Protein AF-A0A0F9P1K8-F1 (afdb_monomer)

Secondary structure (DSSP, 8-state):
----HHHHTTSTTHHHHHHHHHHHHHHHHHHHHHHHTSSSTTSTHHHHHHHHHHHHH---EEEEEEEEEEEE--TT--EEE-SSSSEEEEEEEEEE-TT-TTSS---EEEPPGGGEEEE-SSSSSS--EEEE---TT--PPTTPEEEEEEEEEEETTHHHHHHHHHHHHHHHHHHHHHHHHHHHHHHHHHHS--

Structure (mmCIF, N/CA/C/O backbone):
data_AF-A0A0F9P1K8-F1
#
_entry.id   AF-A0A0F9P1K8-F1
#
loop_
_atom_site.group_PDB
_atom_site.id
_atom_site.type_symbol
_atom_site.label_atom_id
_atom_site.label_alt_id
_atom_site.label_comp_id
_atom_site.label_asym_id
_atom_site.label_entity_id
_atom_site.label_seq_id
_atom_site.pdbx_PDB_ins_code
_atom_site.Cartn_x
_atom_site.Cartn_y
_atom_site.Cartn_z
_atom_site.occupancy
_atom_site.B_iso_or_equiv
_atom_site.auth_seq_id
_atom_site.auth_comp_id
_atom_site.auth_asym_id
_atom_site.auth_atom_id
_atom_site.pdbx_PDB_model_num
ATOM 1 N N . MET A 1 1 ? 35.380 30.040 -31.056 1.00 44.38 1 MET A N 1
ATOM 2 C CA . MET A 1 1 ? 35.091 30.174 -29.609 1.00 44.38 1 MET A CA 1
ATOM 3 C C . MET A 1 1 ? 33.845 29.365 -29.293 1.00 44.38 1 MET A C 1
ATOM 5 O O . MET A 1 1 ? 32.947 29.375 -30.132 1.00 44.38 1 MET A O 1
ATOM 9 N N . PRO A 1 2 ? 33.771 28.644 -28.163 1.00 50.44 2 PRO A N 1
ATOM 10 C CA . PRO A 1 2 ? 32.529 27.987 -27.774 1.00 50.44 2 PRO A CA 1
ATOM 11 C C . PRO A 1 2 ? 31.462 29.073 -27.582 1.00 50.44 2 PRO A C 1
ATOM 13 O O . PRO A 1 2 ? 31.607 29.940 -26.727 1.00 50.44 2 PRO A O 1
ATOM 16 N N . LEU A 1 3 ? 30.433 29.082 -28.433 1.00 59.47 3 LEU A N 1
ATOM 17 C CA . LEU A 1 3 ? 29.302 29.991 -28.260 1.00 59.47 3 LEU A CA 1
ATOM 18 C C . LEU A 1 3 ? 28.539 29.591 -26.992 1.00 59.47 3 LEU A C 1
ATOM 20 O O . LEU A 1 3 ? 28.216 28.411 -26.816 1.00 59.47 3 LEU A O 1
ATOM 24 N N . ASN A 1 4 ? 28.233 30.573 -26.139 1.00 72.62 4 ASN A N 1
ATOM 25 C CA . ASN A 1 4 ? 27.357 30.398 -24.980 1.00 72.62 4 ASN A CA 1
ATOM 26 C C . ASN A 1 4 ? 26.031 29.743 -25.400 1.00 72.62 4 ASN A C 1
ATOM 28 O O . ASN A 1 4 ? 25.559 29.973 -26.514 1.00 72.62 4 ASN A O 1
ATOM 32 N N . GLY A 1 5 ? 25.408 28.962 -24.508 1.00 65.25 5 GLY A N 1
ATOM 33 C CA . GLY A 1 5 ? 24.139 28.271 -2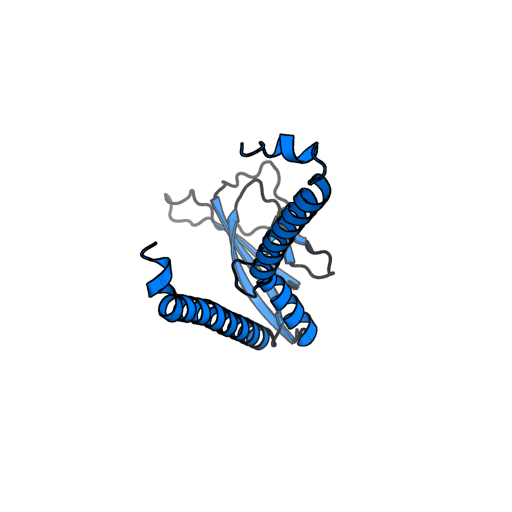4.792 1.00 65.25 5 GLY A CA 1
ATOM 34 C C . GLY A 1 5 ? 23.071 29.211 -25.359 1.00 65.25 5 GLY A C 1
ATOM 35 O O . GLY A 1 5 ? 22.440 28.887 -26.352 1.00 65.25 5 GLY A O 1
ATOM 36 N N . VAL A 1 6 ? 22.989 30.436 -24.831 1.00 70.81 6 VAL A N 1
ATOM 37 C CA . VAL A 1 6 ? 22.089 31.495 -25.319 1.00 70.81 6 VAL A CA 1
ATOM 38 C C . VAL A 1 6 ? 22.479 32.016 -26.710 1.00 70.81 6 VAL A C 1
ATOM 40 O O . VAL A 1 6 ? 21.618 32.321 -27.524 1.00 70.81 6 VAL A O 1
ATOM 43 N N . ALA A 1 7 ? 23.773 32.093 -27.025 1.00 69.62 7 ALA A N 1
ATOM 44 C CA . ALA A 1 7 ? 24.243 32.599 -28.312 1.00 69.62 7 ALA A CA 1
ATOM 45 C C . ALA A 1 7 ? 23.972 31.609 -29.460 1.00 69.62 7 ALA A C 1
ATOM 47 O O . ALA A 1 7 ? 23.724 32.035 -30.583 1.00 69.62 7 ALA A O 1
ATOM 48 N N . LYS A 1 8 ? 23.937 30.296 -29.178 1.00 66.19 8 LYS A N 1
ATOM 49 C CA . LYS A 1 8 ? 23.539 29.260 -30.152 1.00 66.19 8 LYS A CA 1
ATOM 50 C C . LYS A 1 8 ? 22.083 29.398 -30.601 1.00 66.19 8 LYS A C 1
ATOM 52 O O . LYS A 1 8 ? 21.769 28.991 -31.718 1.00 66.19 8 LYS A O 1
ATOM 57 N N . LEU A 1 9 ? 21.238 30.035 -29.784 1.00 71.06 9 LEU A N 1
ATOM 58 C CA . LEU A 1 9 ? 19.830 30.269 -30.106 1.00 71.06 9 LEU A CA 1
ATOM 59 C C . LEU A 1 9 ? 19.611 31.279 -31.239 1.00 71.06 9 LEU A C 1
ATOM 61 O O . LEU A 1 9 ? 18.571 31.267 -31.886 1.00 71.06 9 LEU A O 1
ATOM 65 N N . PHE A 1 10 ? 20.612 32.118 -31.511 1.00 77.69 10 PHE A N 1
ATOM 66 C CA . PHE A 1 10 ? 20.560 33.165 -32.534 1.00 77.69 10 PHE A CA 1
ATOM 67 C C . PHE A 1 10 ? 21.446 32.845 -33.750 1.00 77.69 10 PHE A C 1
ATOM 69 O O . PHE A 1 10 ? 21.723 33.720 -34.566 1.00 77.69 10 PHE A O 1
ATOM 76 N N . THR A 1 11 ? 21.906 31.595 -33.879 1.00 76.81 11 THR A N 1
ATOM 77 C CA . THR A 1 11 ? 22.704 31.128 -35.028 1.00 76.81 11 THR A CA 1
ATOM 78 C C . THR A 1 11 ? 21.885 30.265 -35.981 1.00 76.81 11 THR A C 1
ATOM 80 O O . THR A 1 11 ? 20.858 29.713 -35.600 1.00 76.81 11 THR A O 1
ATOM 83 N N . SER A 1 12 ? 22.364 30.078 -37.215 1.00 77.62 12 SER A N 1
ATOM 84 C CA . SER A 1 12 ? 21.739 29.176 -38.197 1.00 77.62 12 SER A CA 1
ATOM 85 C C . SER A 1 12 ? 21.660 27.712 -37.739 1.00 77.62 12 SER A C 1
ATOM 87 O O . SER A 1 12 ? 20.835 26.966 -38.252 1.00 77.62 12 SER A O 1
ATOM 89 N N . ALA A 1 13 ? 22.467 27.312 -36.749 1.00 77.25 13 ALA A N 1
ATOM 90 C CA . ALA A 1 13 ? 22.445 25.988 -36.123 1.00 77.25 13 ALA A CA 1
ATOM 91 C C . ALA A 1 13 ? 21.379 25.839 -35.012 1.00 77.25 13 ALA A C 1
ATOM 93 O O . ALA A 1 13 ? 21.335 24.816 -34.327 1.00 77.25 13 ALA A O 1
ATOM 94 N N . TRP A 1 14 ? 20.531 26.851 -34.799 1.00 79.94 14 TRP A N 1
ATOM 95 C CA . TRP A 1 14 ? 19.455 26.840 -33.801 1.00 79.94 14 TRP A CA 1
ATOM 96 C C . TRP A 1 14 ? 18.507 25.632 -33.910 1.00 79.94 14 TRP A C 1
ATOM 98 O O . TRP A 1 14 ? 18.244 25.022 -32.869 1.00 79.94 14 TRP A O 1
ATOM 108 N N . PRO A 1 15 ? 18.030 25.226 -35.108 1.00 83.69 15 PRO A N 1
ATOM 109 C CA . PRO A 1 15 ? 17.149 24.065 -35.232 1.00 83.69 15 PRO A CA 1
ATOM 110 C C . PRO A 1 15 ? 17.802 22.776 -34.722 1.00 83.69 15 PRO A C 1
ATOM 112 O O . PRO A 1 15 ? 17.191 22.036 -33.952 1.00 83.69 15 PRO A O 1
ATOM 115 N N . ASP A 1 16 ? 19.069 22.552 -35.075 1.00 84.50 16 ASP A N 1
ATOM 116 C CA . ASP A 1 16 ? 19.827 21.372 -34.651 1.00 84.50 16 ASP A CA 1
ATOM 117 C C . ASP A 1 16 ? 20.107 21.392 -33.144 1.00 84.50 16 ASP A C 1
ATOM 119 O O . ASP A 1 16 ? 20.049 20.358 -32.474 1.00 84.50 16 ASP A O 1
ATOM 123 N N . PHE A 1 17 ? 20.381 22.576 -32.587 1.00 83.94 17 PHE A N 1
ATOM 124 C CA . PHE A 1 17 ? 20.565 22.756 -31.150 1.00 83.94 17 PHE A CA 1
ATOM 125 C C . PHE A 1 17 ? 19.286 22.421 -30.369 1.00 83.94 17 PHE A C 1
ATOM 127 O O . PHE A 1 17 ? 19.339 21.621 -29.437 1.00 83.94 17 PHE A O 1
ATOM 134 N N . ILE A 1 18 ? 18.133 22.964 -30.774 1.00 85.62 18 ILE A N 1
ATOM 135 C CA . ILE A 1 18 ? 16.846 22.686 -30.120 1.00 85.62 18 ILE A CA 1
ATOM 136 C C . ILE A 1 18 ? 16.455 21.221 -30.244 1.00 85.62 18 ILE A C 1
ATOM 138 O O . ILE A 1 18 ? 16.045 20.622 -29.252 1.00 85.62 18 ILE A O 1
ATOM 142 N N . LEU A 1 19 ? 16.618 20.620 -31.424 1.00 90.12 19 LEU A N 1
ATOM 143 C CA . LEU A 1 19 ? 16.319 19.204 -31.615 1.00 90.12 19 LEU A CA 1
ATOM 144 C C . LEU A 1 19 ? 17.156 18.333 -30.672 1.00 90.12 19 LEU A C 1
ATOM 146 O O . LEU A 1 19 ? 16.630 17.398 -30.066 1.00 90.12 19 LEU A O 1
ATOM 150 N N . LYS A 1 20 ? 18.442 18.659 -30.507 1.00 88.38 20 LYS A N 1
ATOM 151 C CA . LYS A 1 20 ? 19.337 17.948 -29.593 1.00 88.38 20 LYS A CA 1
ATOM 152 C C . LYS A 1 20 ? 18.908 18.105 -28.134 1.00 88.38 20 LYS A C 1
ATOM 154 O O . LYS A 1 20 ? 18.850 17.102 -27.428 1.00 88.38 20 LYS A O 1
ATOM 159 N N . GLU A 1 21 ? 18.589 19.319 -27.692 1.00 88.00 21 GLU A N 1
ATOM 160 C CA . GLU A 1 21 ? 18.143 19.568 -26.314 1.00 88.00 21 GLU A CA 1
ATOM 161 C C . GLU A 1 21 ? 16.794 18.901 -26.016 1.00 88.00 21 GLU A C 1
ATOM 163 O O . GLU A 1 21 ? 16.655 18.222 -25.003 1.00 88.00 21 GLU A O 1
ATOM 168 N N . ILE A 1 22 ? 15.818 18.993 -26.927 1.00 92.94 22 ILE A N 1
ATOM 169 C CA . ILE A 1 22 ? 14.529 18.296 -26.792 1.00 92.94 22 ILE A CA 1
ATOM 170 C C . ILE A 1 22 ? 14.738 16.782 -26.752 1.00 92.94 22 ILE A C 1
ATOM 172 O O . ILE A 1 22 ? 14.112 16.104 -25.942 1.00 92.94 22 ILE A O 1
ATOM 176 N N . SER A 1 23 ? 15.634 16.244 -27.583 1.00 93.12 23 SER A N 1
ATOM 177 C CA . SER A 1 23 ? 15.943 14.811 -27.577 1.00 93.12 23 SER A CA 1
ATOM 178 C C . SER A 1 23 ? 16.544 14.373 -26.241 1.00 93.12 23 SER A C 1
ATOM 180 O O . SER A 1 23 ? 16.136 13.350 -25.699 1.00 93.12 23 SER A O 1
ATOM 182 N N . TRP A 1 24 ? 17.465 15.154 -25.669 1.00 93.06 24 TRP A N 1
ATOM 183 C CA . TRP A 1 24 ? 18.020 14.867 -24.344 1.00 93.06 24 TRP A CA 1
ATOM 184 C C . TRP A 1 24 ? 16.977 14.974 -23.238 1.00 93.06 24 TRP A C 1
ATOM 186 O O . TRP A 1 24 ? 16.887 14.072 -22.408 1.00 93.06 24 TRP A O 1
ATOM 196 N N . LEU A 1 25 ? 16.154 16.024 -23.250 1.00 94.38 25 LEU A N 1
ATOM 197 C CA . LEU A 1 25 ? 15.042 16.172 -22.314 1.00 94.38 25 LEU A CA 1
ATOM 198 C C . LEU A 1 25 ? 14.076 14.992 -22.412 1.00 94.38 25 LEU A C 1
ATOM 200 O O . LEU A 1 25 ? 13.679 14.448 -21.386 1.00 94.38 25 LEU A O 1
ATOM 204 N N . PHE A 1 26 ? 13.751 14.556 -23.629 1.00 94.81 26 PHE A N 1
ATOM 205 C CA . PHE A 1 26 ? 12.913 13.388 -23.862 1.00 94.81 26 PHE A CA 1
ATOM 206 C C . PHE A 1 26 ? 13.555 12.120 -23.298 1.00 94.81 26 PHE A C 1
ATOM 208 O O . PHE A 1 26 ? 12.899 11.400 -22.556 1.00 94.81 26 PHE A O 1
ATOM 215 N N . VAL A 1 27 ? 14.837 11.863 -23.578 1.00 94.94 27 VAL A N 1
ATOM 216 C CA . VAL A 1 27 ? 15.557 10.689 -23.054 1.00 94.94 27 VAL A CA 1
ATOM 217 C C . VAL A 1 27 ? 15.587 10.691 -21.524 1.00 94.94 27 VAL A C 1
ATOM 219 O O . VAL A 1 27 ? 15.337 9.651 -20.912 1.00 94.94 27 VAL A O 1
ATOM 222 N N . ILE A 1 28 ? 15.851 11.839 -20.896 1.00 91.88 28 ILE A N 1
ATOM 223 C CA . ILE A 1 28 ? 15.880 11.975 -19.434 1.00 91.88 28 ILE A CA 1
ATOM 224 C C . ILE A 1 28 ? 14.485 11.742 -18.852 1.00 91.88 28 ILE A C 1
ATOM 226 O O . ILE A 1 28 ? 14.328 10.894 -17.974 1.00 91.88 28 ILE A O 1
ATOM 230 N N . ALA A 1 29 ? 13.471 12.447 -19.359 1.00 93.69 29 ALA A N 1
ATOM 231 C CA . ALA A 1 29 ? 12.096 12.321 -18.889 1.00 93.69 29 ALA A CA 1
ATOM 232 C C . ALA A 1 29 ? 11.587 10.885 -19.052 1.00 93.69 29 ALA A C 1
ATOM 234 O O . ALA A 1 29 ? 11.103 10.290 -18.095 1.00 93.69 29 ALA A O 1
ATOM 235 N N . PHE A 1 30 ? 11.787 10.297 -20.231 1.00 93.56 30 PHE A N 1
ATOM 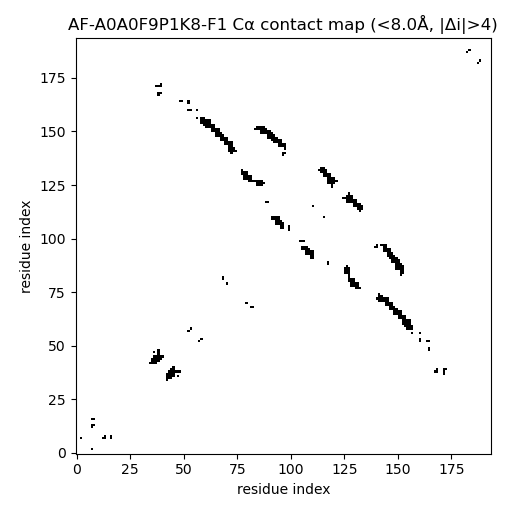236 C CA . PHE A 1 30 ? 11.406 8.922 -20.526 1.00 93.56 30 PHE A CA 1
ATOM 237 C C . PHE A 1 30 ? 12.099 7.923 -19.595 1.00 93.56 30 PHE A C 1
ATOM 239 O O . PHE A 1 30 ? 11.452 7.017 -19.076 1.00 93.56 30 PHE A O 1
ATOM 246 N N . SER A 1 31 ? 13.394 8.110 -19.324 1.00 91.94 31 SER A N 1
ATOM 247 C CA . SER A 1 31 ? 14.132 7.255 -18.390 1.00 91.94 31 SER A CA 1
ATOM 248 C C . SER A 1 31 ? 13.555 7.344 -16.978 1.00 91.94 31 SER A C 1
ATOM 250 O O . SER A 1 31 ? 13.289 6.311 -16.367 1.00 91.94 31 SER A O 1
ATOM 252 N N . ILE A 1 32 ? 13.300 8.557 -16.472 1.00 91.50 32 ILE A N 1
ATOM 253 C CA . ILE A 1 32 ? 12.688 8.767 -15.149 1.00 91.50 32 ILE A CA 1
ATOM 254 C C . ILE A 1 32 ? 11.315 8.092 -15.086 1.00 91.50 32 ILE A C 1
ATOM 256 O O . ILE A 1 32 ? 11.027 7.382 -14.125 1.00 91.50 32 ILE A O 1
ATOM 260 N N . THR A 1 33 ? 10.486 8.254 -16.120 1.00 92.56 33 THR A N 1
ATOM 261 C CA . THR A 1 33 ? 9.173 7.604 -16.190 1.00 92.56 33 THR A CA 1
ATOM 262 C C . THR A 1 33 ? 9.294 6.082 -16.179 1.00 92.56 33 THR A C 1
ATOM 264 O O . THR A 1 33 ? 8.574 5.432 -15.427 1.00 92.56 33 THR A O 1
ATOM 267 N N . LEU A 1 34 ? 10.221 5.497 -16.945 1.00 90.19 34 LEU A N 1
ATOM 268 C CA . LEU A 1 34 ? 10.444 4.049 -16.945 1.00 90.19 34 LEU A CA 1
ATOM 269 C C . LEU A 1 34 ? 10.869 3.525 -15.571 1.00 90.19 34 LEU A C 1
ATOM 271 O O . LEU A 1 34 ? 10.344 2.505 -15.127 1.00 90.19 34 LEU A O 1
ATOM 275 N N . PHE A 1 35 ? 11.779 4.223 -14.884 1.00 89.75 35 PHE A N 1
ATOM 276 C CA . PHE A 1 35 ? 12.168 3.858 -13.521 1.00 89.75 35 PHE A CA 1
ATOM 277 C C . PHE A 1 35 ? 10.988 3.980 -12.550 1.00 89.75 35 PHE A C 1
ATOM 279 O O . PHE A 1 35 ? 10.753 3.062 -11.768 1.00 89.75 35 PHE A O 1
ATOM 286 N N . ASN A 1 36 ? 10.187 5.043 -12.658 1.00 92.12 36 ASN A N 1
ATOM 287 C CA . ASN A 1 36 ? 8.978 5.215 -11.850 1.00 92.12 36 ASN A CA 1
ATOM 288 C C . ASN A 1 36 ? 7.897 4.171 -12.136 1.00 92.12 36 ASN A C 1
ATOM 290 O O . ASN A 1 36 ? 7.097 3.884 -11.253 1.00 92.12 36 ASN A O 1
ATOM 294 N N . MET A 1 37 ? 7.880 3.563 -13.321 1.00 92.38 37 MET A N 1
ATOM 295 C CA . MET A 1 37 ? 6.970 2.464 -13.647 1.00 92.38 37 MET A CA 1
ATOM 296 C C . MET A 1 37 ? 7.466 1.087 -13.182 1.00 92.38 37 MET A C 1
ATOM 298 O O . MET A 1 37 ? 6.766 0.093 -13.390 1.00 92.38 37 MET A O 1
ATOM 302 N N . LEU A 1 38 ? 8.629 0.985 -12.529 1.00 92.81 38 LEU A N 1
ATOM 303 C CA . LEU A 1 38 ? 9.092 -0.296 -12.000 1.00 92.81 38 LEU A CA 1
ATOM 304 C C . LEU A 1 38 ? 8.157 -0.809 -10.888 1.00 92.81 38 LEU A C 1
ATOM 306 O O . LEU A 1 38 ? 7.775 -0.048 -9.998 1.00 92.81 38 LEU A O 1
ATOM 310 N N . PRO A 1 39 ? 7.824 -2.113 -10.876 1.00 91.06 39 PRO A N 1
ATOM 311 C CA . PRO A 1 39 ? 6.997 -2.727 -9.839 1.00 91.06 39 PRO A CA 1
ATOM 312 C C . PRO A 1 39 ? 7.806 -2.987 -8.563 1.00 91.06 39 PRO A C 1
ATOM 314 O O . PRO A 1 39 ? 8.039 -4.128 -8.167 1.00 91.06 39 PRO A O 1
ATOM 317 N N . LEU A 1 40 ? 8.282 -1.919 -7.933 1.00 91.69 40 LEU A N 1
ATOM 318 C CA . LEU A 1 40 ? 9.084 -1.940 -6.715 1.00 91.69 40 LEU A CA 1
ATOM 319 C C . LEU A 1 40 ? 8.484 -0.949 -5.705 1.00 91.69 40 LEU A C 1
ATOM 321 O O . LEU A 1 40 ? 8.103 0.139 -6.118 1.00 91.69 40 LEU A O 1
ATOM 325 N N . PRO A 1 41 ? 8.439 -1.252 -4.391 1.00 85.69 41 PRO A N 1
ATOM 326 C CA . PRO A 1 41 ? 7.652 -0.489 -3.409 1.00 85.69 41 PRO A CA 1
ATOM 327 C C . PRO A 1 41 ? 7.915 1.022 -3.315 1.00 85.69 41 PRO A C 1
ATOM 329 O O . PRO A 1 41 ? 7.083 1.734 -2.766 1.00 85.69 41 PRO A O 1
ATOM 332 N N . VAL A 1 42 ? 9.073 1.491 -3.785 1.00 86.44 42 VAL A N 1
ATOM 333 C CA . VAL A 1 42 ? 9.482 2.906 -3.760 1.00 86.44 42 VAL A CA 1
ATOM 334 C C . VAL A 1 42 ? 8.954 3.678 -4.980 1.00 86.44 42 VAL A C 1
ATOM 336 O O . VAL A 1 42 ? 8.910 4.902 -4.953 1.00 86.44 42 VAL A O 1
ATOM 339 N N . PHE A 1 43 ? 8.551 2.975 -6.039 1.00 91.12 43 PHE A N 1
ATOM 340 C CA . PHE A 1 43 ? 8.144 3.547 -7.318 1.00 91.12 43 PHE A CA 1
ATOM 341 C C . PHE A 1 43 ? 6.630 3.411 -7.541 1.00 91.12 43 PHE A C 1
ATOM 343 O O . PHE A 1 43 ? 6.002 2.443 -7.100 1.00 91.12 43 PHE A O 1
ATOM 350 N N . ASP A 1 44 ? 6.052 4.355 -8.285 1.00 89.81 44 ASP A N 1
ATOM 351 C CA . ASP A 1 44 ? 4.608 4.416 -8.564 1.00 89.81 44 ASP A CA 1
ATOM 352 C C . ASP A 1 44 ? 4.087 3.186 -9.329 1.00 89.81 44 ASP A C 1
ATOM 354 O O . ASP A 1 44 ? 2.938 2.769 -9.158 1.00 89.81 44 ASP A O 1
ATOM 358 N N . GLY A 1 45 ? 4.946 2.538 -10.118 1.00 90.75 45 GLY A N 1
ATOM 359 C CA . GLY A 1 45 ? 4.642 1.310 -10.847 1.00 90.75 45 GLY A CA 1
ATOM 360 C C . GLY A 1 45 ? 4.186 0.159 -9.952 1.00 90.75 45 GLY A C 1
ATOM 361 O O . GLY A 1 45 ? 3.389 -0.675 -10.382 1.00 90.75 45 GLY A O 1
ATOM 362 N N . ASP A 1 46 ? 4.602 0.127 -8.683 1.00 92.50 46 ASP A N 1
ATOM 363 C CA . ASP A 1 46 ? 4.127 -0.866 -7.717 1.00 92.50 46 ASP A CA 1
ATOM 364 C C . ASP A 1 46 ? 2.625 -0.752 -7.452 1.00 92.50 46 ASP A C 1
ATOM 366 O O . ASP A 1 46 ? 1.936 -1.768 -7.326 1.00 92.50 46 ASP A O 1
ATOM 370 N N . ARG A 1 47 ? 2.101 0.478 -7.396 1.00 90.38 47 ARG A N 1
ATOM 371 C CA . ARG A 1 47 ? 0.664 0.723 -7.250 1.00 90.38 47 ARG A CA 1
ATOM 372 C C . ARG A 1 47 ? -0.088 0.291 -8.503 1.00 90.38 47 ARG A C 1
ATOM 374 O O . ARG A 1 47 ? -1.069 -0.437 -8.385 1.00 90.38 47 ARG A O 1
ATOM 381 N N . ILE A 1 48 ? 0.419 0.651 -9.681 1.00 91.62 48 ILE A N 1
ATOM 382 C CA . ILE A 1 48 ? -0.186 0.266 -10.963 1.00 91.62 48 ILE A CA 1
ATOM 383 C C . ILE A 1 48 ? -0.263 -1.261 -11.076 1.00 91.62 48 ILE A C 1
ATOM 385 O O . ILE A 1 48 ? -1.311 -1.815 -11.395 1.00 91.62 48 ILE A O 1
ATOM 389 N N . VAL A 1 49 ? 0.818 -1.975 -10.751 1.00 93.12 49 VAL A N 1
ATOM 390 C CA . VAL A 1 49 ? 0.822 -3.443 -10.805 1.00 93.12 49 VAL A CA 1
ATOM 391 C C . VAL A 1 49 ? -0.114 -4.059 -9.767 1.00 93.12 49 VAL A C 1
ATOM 393 O O . VAL A 1 49 ? -0.794 -5.034 -10.082 1.00 93.12 49 VAL A O 1
ATOM 396 N N . LYS A 1 50 ? -0.227 -3.496 -8.557 1.00 91.00 50 LYS A N 1
ATOM 397 C CA . LYS A 1 50 ? -1.249 -3.930 -7.583 1.00 91.00 50 LYS A CA 1
ATOM 398 C C . LYS A 1 50 ? -2.661 -3.791 -8.146 1.00 91.00 50 LYS A C 1
ATOM 400 O O . LYS A 1 50 ? -3.451 -4.724 -8.014 1.00 91.00 50 LYS A O 1
ATOM 405 N N . GLU A 1 51 ? -2.966 -2.657 -8.769 1.00 89.31 51 GLU A N 1
ATOM 406 C CA . GLU A 1 51 ? -4.273 -2.391 -9.375 1.00 89.31 51 GLU A CA 1
ATOM 407 C C . GLU A 1 51 ? -4.549 -3.352 -10.544 1.00 89.31 51 GLU A C 1
ATOM 409 O O . GLU A 1 51 ? -5.618 -3.959 -10.588 1.00 89.31 51 GLU A O 1
ATOM 414 N N . LEU A 1 52 ? -3.561 -3.618 -11.407 1.00 91.75 52 LEU A N 1
ATOM 415 C CA . LEU A 1 52 ? -3.668 -4.611 -12.485 1.00 91.75 52 LEU A CA 1
ATOM 416 C C . LEU A 1 52 ? -3.907 -6.032 -11.959 1.00 91.75 52 LEU A C 1
ATOM 418 O O . LEU A 1 52 ? -4.740 -6.761 -12.496 1.00 91.75 52 LEU A O 1
ATOM 422 N N . ILE A 1 53 ? -3.203 -6.434 -10.898 1.00 91.62 53 ILE A N 1
ATOM 423 C CA . ILE A 1 53 ? -3.400 -7.739 -10.250 1.00 91.62 53 ILE A CA 1
ATOM 424 C C . ILE A 1 53 ? -4.807 -7.828 -9.652 1.00 91.62 53 ILE A C 1
ATOM 426 O O . ILE A 1 53 ? -5.468 -8.859 -9.791 1.00 91.62 53 ILE A O 1
ATOM 430 N N . ASN A 1 54 ? -5.274 -6.765 -8.994 1.00 89.50 54 ASN A N 1
ATOM 431 C CA . ASN A 1 54 ? -6.623 -6.710 -8.435 1.00 89.50 54 ASN A CA 1
ATOM 432 C C . ASN A 1 54 ? -7.687 -6.825 -9.530 1.00 89.50 54 ASN A C 1
ATOM 434 O O . ASN A 1 54 ? -8.611 -7.621 -9.376 1.00 89.50 54 ASN A O 1
ATOM 438 N N . TRP A 1 55 ? -7.514 -6.106 -10.640 1.00 89.50 55 TRP A N 1
ATOM 439 C CA . TRP A 1 55 ? -8.415 -6.155 -11.787 1.00 89.50 55 TRP A CA 1
ATOM 440 C C . TRP A 1 55 ? -8.428 -7.534 -12.464 1.00 89.50 55 TRP A C 1
ATOM 442 O O . TRP A 1 55 ? -9.496 -8.097 -12.687 1.00 89.50 55 TRP A O 1
ATOM 452 N N . GLY A 1 56 ? -7.258 -8.125 -12.728 1.00 89.50 56 GLY A N 1
ATOM 453 C CA . GLY A 1 56 ? -7.156 -9.402 -13.442 1.00 89.50 56 GLY A CA 1
ATOM 454 C C . GLY A 1 56 ? -7.607 -10.624 -12.634 1.00 89.50 56 GLY A C 1
ATOM 455 O O . GLY A 1 56 ? -8.178 -11.560 -13.187 1.00 89.50 56 GLY A O 1
ATOM 456 N N . ILE A 1 57 ? -7.363 -10.641 -11.321 1.00 90.25 57 ILE A N 1
ATOM 457 C CA . ILE A 1 57 ? -7.732 -11.770 -10.445 1.00 90.25 57 ILE A CA 1
ATOM 458 C C . ILE A 1 57 ? -9.163 -11.623 -9.900 1.00 90.25 57 ILE A C 1
ATOM 460 O O . ILE A 1 57 ? -9.803 -12.615 -9.509 1.00 90.25 57 ILE A O 1
ATOM 464 N N . GLY A 1 58 ? -9.661 -10.387 -9.859 1.00 86.12 58 GLY A N 1
ATOM 465 C CA . GLY A 1 58 ? -10.909 -10.020 -9.208 1.00 86.12 58 GLY A CA 1
ATOM 466 C C . GLY A 1 58 ? -10.835 -10.154 -7.688 1.00 86.12 58 GLY A C 1
ATOM 467 O O . GLY A 1 58 ? -9.806 -10.499 -7.099 1.00 86.12 58 GLY A O 1
ATOM 468 N N . GLU A 1 59 ? -11.953 -9.893 -7.028 1.00 85.75 59 GLU A N 1
ATOM 469 C CA . GLU A 1 59 ? -12.069 -9.903 -5.570 1.00 85.75 59 GLU A CA 1
ATOM 470 C C . GLU A 1 59 ? -13.035 -11.005 -5.128 1.00 85.75 59 GLU A C 1
ATOM 472 O O . GLU A 1 59 ? -14.017 -11.276 -5.816 1.00 85.75 59 GLU A O 1
ATOM 477 N N . ASP A 1 60 ? -12.739 -11.682 -4.015 1.00 86.75 60 ASP A N 1
ATOM 478 C CA . ASP A 1 60 ? -13.572 -12.773 -3.500 1.00 86.75 60 ASP A CA 1
ATOM 479 C C . ASP A 1 60 ? -13.814 -12.630 -1.992 1.00 86.75 60 ASP A C 1
ATOM 481 O O . ASP A 1 60 ? -13.109 -13.194 -1.144 1.00 86.75 60 ASP A O 1
ATOM 485 N N . TYR A 1 61 ? -14.819 -11.820 -1.668 1.00 84.12 61 TYR A N 1
ATOM 486 C CA . TYR A 1 61 ? -15.215 -11.486 -0.305 1.00 84.12 61 TYR A CA 1
ATOM 487 C C . TYR A 1 61 ? -16.209 -12.510 0.234 1.00 84.12 61 TYR A C 1
ATOM 489 O O . TYR A 1 61 ? -17.413 -12.385 0.049 1.00 84.12 61 TYR A O 1
ATOM 497 N N . GLN A 1 62 ? -15.697 -13.535 0.911 1.00 81.81 62 GLN A N 1
ATOM 498 C CA . GLN A 1 62 ? -16.535 -14.632 1.418 1.00 81.81 62 GLN A CA 1
ATOM 499 C C . GLN A 1 62 ? -16.592 -14.722 2.939 1.00 81.81 62 GLN A C 1
ATOM 501 O O . GLN A 1 62 ? -17.418 -15.454 3.472 1.00 81.81 62 GLN A O 1
ATOM 506 N N . SER A 1 63 ? -15.675 -14.066 3.649 1.00 86.44 63 SER A N 1
ATOM 507 C CA . SER A 1 63 ? -15.556 -14.223 5.098 1.00 86.44 63 SER A CA 1
ATOM 508 C C . SER A 1 63 ? -15.470 -12.881 5.788 1.00 86.44 63 SER A C 1
ATOM 510 O O . SER A 1 63 ? -14.563 -12.103 5.488 1.00 86.44 63 SER A O 1
ATOM 512 N N . LEU A 1 64 ? -16.342 -12.678 6.768 1.00 89.44 64 LEU A N 1
ATOM 513 C CA . LEU A 1 64 ? -16.202 -11.616 7.744 1.00 89.44 64 LEU A CA 1
ATOM 514 C C . LEU A 1 64 ? -15.035 -11.951 8.678 1.00 89.44 64 LEU A C 1
ATOM 516 O O . LEU A 1 64 ? -14.933 -13.071 9.187 1.00 89.44 64 LEU A O 1
ATOM 520 N N . LYS A 1 65 ? -14.136 -10.998 8.898 1.00 90.81 65 LYS A N 1
ATOM 521 C CA . LYS A 1 65 ? -13.057 -11.128 9.878 1.00 90.81 65 LYS A CA 1
ATOM 522 C C . LYS A 1 65 ? -13.015 -9.916 10.782 1.00 90.81 65 LYS A C 1
ATOM 524 O O . LYS A 1 65 ? -13.394 -8.824 10.383 1.00 90.81 65 LYS A O 1
ATOM 529 N N . LYS A 1 66 ? -12.489 -10.127 11.982 1.00 91.81 66 LYS A N 1
ATOM 530 C CA . LYS A 1 66 ? -12.230 -9.075 12.957 1.00 91.81 66 LYS A CA 1
ATOM 531 C C . LYS A 1 66 ? -10.763 -8.660 12.914 1.00 91.81 66 LYS A C 1
ATOM 533 O O . LYS A 1 66 ? -9.881 -9.518 12.805 1.00 91.81 66 LYS A O 1
ATOM 538 N N . LYS A 1 67 ? -10.500 -7.359 13.001 1.00 91.69 67 LYS A N 1
ATOM 539 C CA . LYS A 1 67 ? -9.156 -6.798 13.177 1.00 91.69 67 LYS A CA 1
ATOM 540 C C . LYS A 1 67 ? -9.202 -5.657 14.182 1.00 91.69 67 LYS A C 1
ATOM 542 O O . LYS A 1 67 ? -10.234 -5.016 14.350 1.00 91.69 67 LYS A O 1
ATOM 547 N N . THR A 1 68 ? -8.076 -5.434 14.848 1.00 92.06 68 THR A N 1
ATOM 548 C CA . THR A 1 68 ? -7.878 -4.285 15.724 1.00 92.06 68 THR A CA 1
ATOM 549 C C . THR A 1 68 ? -6.648 -3.534 15.255 1.00 92.06 68 THR A C 1
ATOM 551 O O . THR A 1 68 ? -5.553 -4.099 15.236 1.00 92.06 68 THR A O 1
ATOM 554 N N . ASP A 1 69 ? -6.840 -2.274 14.894 1.00 89.81 69 ASP A N 1
ATOM 555 C CA . ASP A 1 69 ? -5.764 -1.372 14.513 1.00 89.81 69 ASP A CA 1
ATOM 556 C C . ASP A 1 69 ? -5.457 -0.410 15.661 1.00 89.81 69 ASP A C 1
ATOM 558 O O . ASP A 1 69 ? -6.337 -0.057 16.451 1.00 89.81 69 ASP A O 1
ATOM 562 N N . LYS A 1 70 ? -4.189 -0.005 15.761 1.00 90.06 70 LYS A N 1
ATOM 563 C CA . LYS A 1 70 ? -3.717 0.949 16.766 1.00 90.06 70 LYS A CA 1
ATOM 564 C C . LYS A 1 70 ? -3.216 2.202 16.071 1.00 90.06 70 LYS A C 1
ATOM 566 O O . LYS A 1 70 ? -2.324 2.115 15.229 1.00 90.06 70 LYS A O 1
ATOM 571 N N . PHE A 1 71 ? -3.756 3.347 16.458 1.00 86.81 71 PHE A N 1
ATOM 572 C CA . PHE A 1 71 ? -3.413 4.647 15.896 1.00 86.81 71 PHE A CA 1
ATOM 573 C C . PHE A 1 71 ? -2.980 5.600 17.002 1.00 86.81 71 PHE A C 1
ATOM 575 O O . PHE A 1 71 ? -3.420 5.495 18.146 1.00 86.81 71 PHE A O 1
ATOM 582 N N . ILE A 1 72 ? -2.103 6.535 16.656 1.00 84.81 72 ILE A N 1
ATOM 583 C CA . ILE A 1 72 ? -1.736 7.633 17.544 1.00 84.81 72 ILE A CA 1
ATOM 584 C C . ILE A 1 72 ? -2.632 8.808 17.185 1.00 84.81 72 ILE A C 1
ATOM 586 O O . ILE A 1 72 ? -2.682 9.214 16.027 1.00 84.81 72 ILE A O 1
ATOM 590 N N . TYR A 1 73 ? -3.330 9.344 18.178 1.00 81.50 73 TYR A N 1
ATOM 591 C CA . TYR A 1 73 ? -4.195 10.495 17.999 1.00 81.50 73 TYR A CA 1
ATOM 592 C C . TYR A 1 73 ? -3.391 11.741 17.658 1.00 81.50 73 TYR A C 1
ATOM 594 O O . TYR A 1 73 ? -2.494 12.134 18.412 1.00 81.50 73 TYR A O 1
ATOM 602 N N . LYS A 1 74 ? -3.776 12.385 16.560 1.00 80.94 74 LYS A N 1
ATOM 603 C CA . LYS A 1 74 ? -3.318 13.716 16.180 1.00 80.94 74 LYS A CA 1
ATOM 604 C C . LYS A 1 74 ? -4.526 14.629 16.106 1.00 80.94 74 LYS A C 1
ATOM 606 O O . LYS A 1 74 ? -5.502 14.304 15.441 1.00 80.94 74 LYS A O 1
ATOM 611 N N . LYS A 1 75 ? -4.454 15.780 16.772 1.00 74.56 75 LYS A N 1
ATOM 612 C CA . LYS A 1 75 ? -5.595 16.700 16.905 1.00 74.56 75 LYS A CA 1
ATOM 613 C C . LYS A 1 75 ? -6.072 17.266 15.558 1.00 74.56 75 LYS A C 1
ATOM 615 O O . LYS A 1 75 ? -7.236 17.629 15.423 1.00 74.56 75 LYS A O 1
ATOM 620 N N . GLU A 1 76 ? -5.178 17.336 14.575 1.00 77.25 76 GLU A N 1
ATOM 621 C CA . GLU A 1 76 ? -5.474 17.817 13.221 1.00 77.25 76 GLU A CA 1
ATOM 622 C C . GLU A 1 76 ? -6.164 16.757 12.341 1.00 77.25 76 GLU A C 1
ATOM 624 O O . GLU A 1 76 ? -6.882 17.105 11.402 1.00 77.25 76 GLU A O 1
ATOM 629 N N . GLU A 1 77 ? -5.999 15.466 12.648 1.00 77.81 77 GLU A N 1
ATOM 630 C CA . GLU A 1 77 ? -6.565 14.362 11.868 1.00 77.81 77 GLU A CA 1
ATOM 631 C C . GLU A 1 77 ? -7.947 13.979 12.419 1.00 77.81 77 GLU A C 1
ATOM 633 O O . GLU A 1 77 ? -8.079 13.226 13.382 1.00 77.81 77 GLU A O 1
ATOM 638 N N . LYS A 1 78 ? -9.006 14.497 11.786 1.00 80.25 78 LYS A N 1
ATOM 639 C CA . LYS A 1 78 ? -10.399 14.127 12.110 1.00 80.25 78 LYS A CA 1
ATOM 640 C C . LYS A 1 78 ? -10.813 12.770 11.539 1.00 80.25 78 LYS A C 1
ATOM 642 O O . LYS A 1 78 ? -11.803 12.192 11.978 1.00 80.25 78 LYS A O 1
ATOM 647 N N . GLU A 1 79 ? -10.063 12.269 10.563 1.00 87.25 79 GLU A N 1
ATOM 648 C CA . GLU A 1 79 ? -10.345 11.029 9.848 1.00 87.25 79 GLU A CA 1
ATOM 649 C C . GLU A 1 79 ? -9.177 10.064 9.997 1.00 87.25 79 GLU A C 1
ATOM 651 O O . GLU A 1 79 ? -8.041 10.390 9.652 1.00 87.25 79 GLU A O 1
ATOM 656 N N . ILE A 1 80 ? -9.476 8.857 10.461 1.00 87.25 80 ILE A N 1
ATOM 657 C CA . ILE A 1 80 ? -8.501 7.790 10.644 1.00 87.25 80 ILE A CA 1
ATOM 658 C C . ILE A 1 80 ? -8.748 6.730 9.564 1.00 87.25 80 ILE A C 1
ATOM 660 O O . ILE A 1 80 ? -9.790 6.066 9.605 1.00 87.25 80 ILE A O 1
ATOM 664 N N . PRO A 1 81 ? -7.825 6.547 8.601 1.00 89.31 81 PRO A N 1
ATOM 665 C CA . PRO A 1 81 ? -7.941 5.479 7.616 1.00 89.31 81 PRO A CA 1
ATOM 666 C C . PRO A 1 81 ? -7.706 4.124 8.289 1.00 89.31 81 PRO A C 1
ATOM 668 O O . PRO A 1 81 ? -6.704 3.930 8.985 1.00 89.31 81 PRO A O 1
ATOM 671 N N . LEU A 1 82 ? -8.618 3.175 8.083 1.00 90.38 82 LEU A N 1
ATOM 672 C CA . LEU A 1 82 ? -8.465 1.818 8.596 1.00 90.38 82 LEU A CA 1
ATOM 673 C C . LEU A 1 82 ? -7.514 1.019 7.703 1.00 90.38 82 LEU A C 1
ATOM 675 O O . LEU A 1 82 ? -7.364 1.269 6.509 1.00 90.38 82 LEU A O 1
ATOM 679 N N . SER A 1 83 ? -6.847 0.023 8.284 1.00 86.94 83 SER A N 1
ATOM 680 C CA . SER A 1 83 ? -5.883 -0.793 7.536 1.00 86.94 83 SER A CA 1
ATOM 681 C C . SER A 1 83 ? -6.536 -1.779 6.568 1.00 86.94 83 SER A C 1
ATOM 683 O O . SER A 1 83 ? -5.835 -2.402 5.767 1.00 86.94 83 SER A O 1
ATOM 685 N N . GLU A 1 84 ? -7.837 -2.024 6.705 1.00 87.56 84 GLU A N 1
ATOM 686 C CA . GLU A 1 84 ? -8.597 -2.921 5.842 1.00 87.56 84 GLU A CA 1
ATOM 687 C C . GLU A 1 84 ? -9.758 -2.179 5.195 1.00 87.56 84 GLU A C 1
ATOM 689 O O . GLU A 1 84 ? -10.306 -1.225 5.738 1.00 87.56 84 GLU A O 1
ATOM 694 N N . TYR A 1 85 ? -10.130 -2.678 4.028 1.00 83.19 85 TYR A N 1
ATOM 695 C CA . TYR A 1 85 ? -11.163 -2.130 3.169 1.00 83.19 85 TYR A CA 1
ATOM 696 C C . TYR A 1 85 ? -12.455 -2.957 3.283 1.00 83.19 85 TYR A C 1
ATOM 698 O O . TYR A 1 85 ? -12.408 -4.120 3.698 1.00 83.19 85 TYR A O 1
ATOM 706 N N . ARG A 1 86 ? -13.604 -2.376 2.907 1.00 86.81 86 ARG A N 1
ATOM 707 C CA . ARG A 1 86 ? -14.953 -2.947 3.109 1.00 86.81 86 ARG A CA 1
ATOM 708 C C . ARG A 1 86 ? -15.231 -3.293 4.570 1.00 86.81 86 ARG A C 1
ATOM 710 O O . ARG A 1 86 ? -15.528 -4.441 4.919 1.00 86.81 86 ARG A O 1
ATOM 717 N N . VAL A 1 87 ? -15.108 -2.285 5.422 1.00 87.88 87 VAL A N 1
ATOM 718 C CA . VAL A 1 87 ? -15.464 -2.387 6.834 1.00 87.88 87 VAL A CA 1
ATOM 719 C C . VAL A 1 87 ? -16.982 -2.357 6.962 1.00 87.88 87 VAL A C 1
ATOM 721 O O . VAL A 1 87 ? -17.654 -1.500 6.393 1.00 87.88 87 VAL A O 1
ATOM 724 N N . GLU A 1 88 ? -17.526 -3.333 7.681 1.00 88.62 88 GLU A N 1
ATOM 725 C CA . GLU A 1 88 ? -18.966 -3.470 7.877 1.00 88.62 88 GLU A CA 1
ATOM 726 C C . GLU A 1 88 ? -19.404 -2.691 9.113 1.00 88.62 88 GLU A C 1
ATOM 728 O O . GLU A 1 88 ? -20.190 -1.752 9.003 1.00 88.62 88 GLU A O 1
ATOM 733 N N . ASN A 1 89 ? -18.825 -3.039 10.267 1.00 88.19 89 ASN A N 1
ATOM 734 C CA . ASN A 1 89 ? -19.173 -2.480 11.569 1.00 88.19 89 ASN A CA 1
ATOM 735 C C . ASN A 1 89 ? -17.920 -2.273 12.430 1.00 88.19 89 ASN A C 1
ATOM 737 O O . ASN A 1 89 ? -16.938 -3.011 12.310 1.00 88.19 89 ASN A O 1
ATOM 741 N N . ILE A 1 90 ? -17.979 -1.283 13.319 1.00 88.75 90 ILE A N 1
ATOM 742 C CA . ILE A 1 90 ? -16.980 -1.045 14.365 1.00 88.75 90 ILE A CA 1
ATOM 743 C C . ILE A 1 90 ? -17.503 -1.693 15.645 1.00 88.75 90 ILE A C 1
ATOM 745 O O . ILE A 1 90 ? -18.646 -1.470 16.022 1.00 88.75 90 ILE A O 1
ATOM 749 N N . ASP A 1 91 ? -16.669 -2.489 16.307 1.00 87.00 91 ASP A N 1
ATOM 750 C CA . ASP A 1 91 ? -17.017 -3.115 17.583 1.00 87.00 91 ASP A CA 1
ATOM 751 C C . ASP A 1 91 ? -16.776 -2.156 18.746 1.00 87.00 91 ASP A C 1
ATOM 753 O O . ASP A 1 91 ? -17.583 -2.060 19.665 1.00 87.00 91 ASP A O 1
ATOM 757 N N . TYR A 1 92 ? -15.623 -1.484 18.739 1.00 84.56 92 TYR A N 1
ATOM 758 C CA . TYR A 1 92 ? -15.287 -0.473 19.733 1.00 84.56 92 TYR A CA 1
ATOM 759 C C . TYR A 1 92 ? -14.142 0.420 19.258 1.00 84.56 92 TYR A C 1
ATOM 761 O O . TYR A 1 92 ? -13.255 -0.009 18.513 1.00 84.56 92 TYR A O 1
ATOM 769 N N . ILE A 1 93 ? -14.121 1.644 19.785 1.00 85.69 93 ILE A N 1
ATOM 770 C CA . ILE A 1 93 ? -12.961 2.533 19.753 1.00 85.69 93 ILE A CA 1
ATOM 771 C C . ILE A 1 93 ? -12.548 2.801 21.193 1.00 85.69 93 ILE A C 1
ATOM 773 O O . ILE A 1 93 ? -13.326 3.331 21.986 1.00 85.69 93 ILE A O 1
ATOM 777 N N . LYS A 1 94 ? -11.323 2.415 21.532 1.00 85.44 94 LYS A N 1
ATOM 778 C CA . LYS A 1 94 ? -10.759 2.545 22.871 1.00 85.44 94 LYS A CA 1
ATOM 779 C C . LYS A 1 94 ? -9.652 3.586 22.865 1.00 85.44 94 LYS A C 1
ATOM 781 O O . LYS A 1 94 ? -8.715 3.468 22.083 1.00 85.44 94 LYS A O 1
ATOM 786 N N . ILE A 1 95 ? -9.734 4.568 23.752 1.00 83.06 95 ILE A N 1
ATOM 787 C CA . ILE A 1 95 ? -8.691 5.574 23.949 1.00 83.06 95 ILE A CA 1
ATOM 788 C C . ILE A 1 95 ? -7.912 5.225 25.215 1.00 83.06 95 ILE A C 1
ATOM 790 O O . ILE A 1 95 ? -8.486 5.161 26.304 1.00 83.06 95 ILE A O 1
ATOM 794 N N . ASN A 1 96 ? -6.604 5.035 25.067 1.00 77.94 96 ASN A N 1
ATOM 795 C CA . ASN A 1 96 ? -5.665 4.931 26.177 1.00 77.94 96 ASN A CA 1
ATOM 796 C C . ASN A 1 96 ? -5.041 6.310 26.428 1.00 77.94 96 ASN A C 1
ATOM 798 O O . ASN A 1 96 ? -4.253 6.803 25.613 1.00 77.94 96 ASN A O 1
ATOM 802 N N . LEU A 1 97 ? -5.399 6.927 27.555 1.00 71.56 97 LEU A N 1
ATOM 803 C CA . LEU A 1 97 ? -4.842 8.204 27.994 1.00 71.56 97 LEU A CA 1
ATOM 804 C C . LEU A 1 97 ? -3.441 7.991 28.578 1.00 71.56 97 LEU A C 1
ATOM 806 O O . LEU A 1 97 ? -3.246 7.183 29.485 1.00 71.56 97 LEU A O 1
ATOM 810 N N . LYS A 1 98 ? -2.454 8.732 28.069 1.00 60.22 98 LYS A N 1
ATOM 811 C CA . LYS A 1 98 ? -1.039 8.571 28.441 1.00 60.22 98 LYS A CA 1
ATOM 812 C C . LYS A 1 98 ? -0.715 9.090 29.854 1.00 60.22 98 LYS A C 1
ATOM 814 O O . LYS A 1 98 ? 0.279 8.687 30.442 1.00 60.22 98 LYS A O 1
ATOM 819 N N . ASN A 1 99 ? -1.565 9.948 30.423 1.00 49.28 99 ASN A N 1
ATOM 820 C CA . ASN A 1 99 ? -1.241 10.745 31.612 1.00 49.28 99 ASN A CA 1
ATOM 821 C C . ASN A 1 99 ? -1.630 10.139 32.980 1.00 49.28 99 ASN A C 1
ATOM 823 O O . ASN A 1 99 ? -1.676 10.856 33.978 1.00 49.28 99 ASN A O 1
ATOM 827 N N . GLN A 1 100 ? -1.862 8.825 33.075 1.00 48.69 100 GLN A N 1
ATOM 828 C CA . GLN A 1 100 ? -2.179 8.151 34.350 1.00 48.69 100 GLN A CA 1
ATOM 829 C C . GLN A 1 100 ? -1.135 7.115 34.800 1.00 48.69 100 GLN A C 1
ATOM 831 O O . GLN A 1 100 ? -1.450 6.164 35.503 1.00 48.69 100 GLN A O 1
ATOM 836 N N . GLU A 1 101 ? 0.148 7.326 34.497 1.00 45.06 101 GLU A N 1
ATOM 837 C CA . GLU A 1 101 ? 1.233 6.478 35.028 1.00 45.06 101 GLU A CA 1
ATOM 838 C C . GLU A 1 101 ? 1.441 6.591 36.559 1.00 45.06 101 GLU A C 1
ATOM 840 O O . GLU A 1 101 ? 2.257 5.863 37.119 1.00 45.06 101 GLU A O 1
ATOM 845 N N . LYS A 1 102 ? 0.711 7.465 37.275 1.00 40.84 102 LYS A N 1
ATOM 846 C CA . LYS A 1 102 ? 0.879 7.660 38.733 1.00 40.84 102 LYS A CA 1
ATOM 847 C C . LYS A 1 102 ? -0.187 7.044 39.641 1.00 40.84 102 LYS A C 1
ATOM 849 O O . LYS A 1 102 ? 0.003 7.065 40.853 1.00 40.84 102 LYS A O 1
ATOM 854 N N . MET A 1 103 ? -1.249 6.442 39.116 1.00 36.50 103 MET A N 1
ATOM 855 C CA . MET A 1 103 ? -2.179 5.629 39.910 1.00 36.50 103 MET A CA 1
ATOM 856 C C . MET A 1 103 ? -2.644 4.469 39.037 1.00 36.50 103 MET A C 1
ATOM 858 O O . MET A 1 103 ? -2.976 4.689 37.882 1.00 36.50 103 MET A O 1
ATOM 862 N N . GLY A 1 104 ? -2.604 3.243 39.561 1.00 41.97 104 GLY A N 1
ATOM 863 C CA . GLY A 1 104 ? -2.764 1.974 38.834 1.00 41.97 104 GLY A CA 1
ATOM 864 C C . GLY A 1 104 ? -4.134 1.694 38.201 1.00 41.97 104 GLY A C 1
ATOM 865 O O . GLY A 1 104 ? -4.549 0.541 38.158 1.00 41.97 104 GLY A O 1
ATOM 866 N N . GLU A 1 105 ? -4.820 2.708 37.688 1.00 41.62 105 GLU A N 1
ATOM 867 C CA . GLU A 1 105 ? -6.042 2.594 36.904 1.00 41.62 105 GLU A CA 1
ATOM 868 C C . GLU A 1 105 ? -5.755 3.087 35.485 1.00 41.62 105 GLU A C 1
ATOM 870 O O . GLU A 1 105 ? -5.678 4.281 35.216 1.00 41.62 105 GLU A O 1
ATOM 875 N N . GLN A 1 106 ? -5.581 2.155 34.547 1.00 47.12 106 GLN A N 1
ATOM 876 C CA . GLN A 1 106 ? -5.657 2.483 33.125 1.00 47.12 106 GLN A CA 1
ATOM 877 C C . GLN A 1 106 ? -7.095 2.929 32.827 1.00 47.12 106 GLN A C 1
ATOM 879 O O . GLN A 1 106 ? -7.971 2.084 32.623 1.00 47.12 106 GLN A O 1
ATOM 884 N N . SER A 1 107 ? -7.362 4.240 32.827 1.00 55.19 107 SER A N 1
ATOM 885 C CA . SER A 1 107 ? -8.652 4.768 32.375 1.00 55.19 107 SER A CA 1
ATOM 886 C C . SER A 1 107 ? -8.794 4.548 30.870 1.00 55.19 107 SER A C 1
ATOM 888 O O . SER A 1 107 ? -8.324 5.299 30.018 1.00 55.19 107 SER A O 1
ATOM 890 N N . ASN A 1 108 ? -9.431 3.434 30.548 1.00 60.50 108 ASN A N 1
ATOM 891 C CA . ASN A 1 108 ? -9.802 3.064 29.201 1.00 60.50 108 ASN A CA 1
ATOM 892 C C . ASN A 1 108 ? -11.131 3.740 28.871 1.00 60.50 108 ASN A C 1
ATOM 894 O O . ASN A 1 108 ? -12.160 3.354 29.426 1.00 60.50 108 ASN A O 1
ATOM 898 N N . ILE A 1 109 ? -11.130 4.721 27.971 1.00 76.00 109 ILE A N 1
ATOM 899 C CA . ILE A 1 109 ? -12.379 5.338 27.511 1.00 76.00 109 ILE A CA 1
ATOM 900 C C . ILE A 1 109 ? -12.840 4.590 26.265 1.00 76.00 109 ILE A C 1
ATOM 902 O O . ILE A 1 109 ? -12.141 4.580 25.253 1.00 76.00 109 ILE A O 1
ATOM 906 N N . ILE A 1 110 ? -14.009 3.953 26.340 1.00 79.19 110 ILE A N 1
ATOM 907 C CA . ILE A 1 110 ? -14.703 3.431 25.161 1.00 79.19 110 ILE A CA 1
ATOM 908 C C . ILE A 1 110 ? -15.566 4.568 24.617 1.00 79.19 110 ILE A C 1
ATOM 910 O O . ILE A 1 110 ? -16.410 5.105 25.331 1.00 79.19 110 ILE A O 1
ATOM 914 N N . LEU A 1 111 ? -15.319 4.960 23.372 1.00 81.06 111 LEU A N 1
ATOM 915 C CA . LEU A 1 111 ? -16.106 5.978 22.685 1.00 81.06 111 LEU A CA 1
ATOM 916 C C . LEU A 1 111 ? -17.491 5.428 22.332 1.00 81.06 111 LEU A C 1
ATOM 918 O O . LEU A 1 111 ? -17.601 4.374 21.704 1.00 81.06 111 LEU A O 1
ATOM 922 N N . SER A 1 112 ? -18.533 6.174 22.694 1.00 80.19 112 SER A N 1
ATOM 923 C CA . SER A 1 112 ? -19.906 5.923 22.246 1.00 80.19 112 SER A CA 1
ATOM 924 C C . SER A 1 112 ? -20.038 6.087 20.727 1.00 80.19 112 SER A C 1
ATOM 926 O O . SER A 1 112 ? -19.354 6.927 20.139 1.00 80.19 112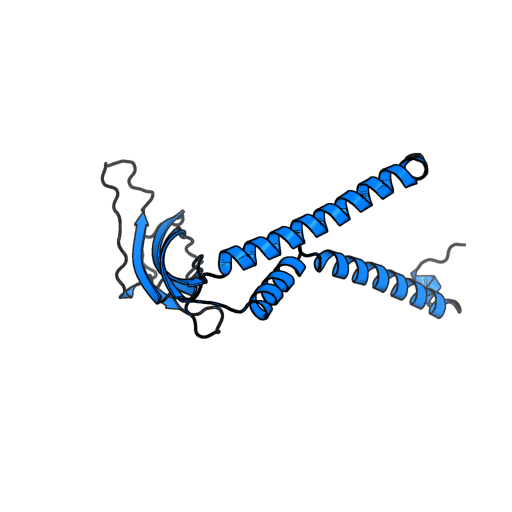 SER A O 1
ATOM 928 N N . GLU A 1 113 ? -20.959 5.339 20.112 1.00 79.69 113 GLU A N 1
ATOM 929 C CA . GLU A 1 113 ? -21.235 5.343 18.660 1.00 79.69 113 GLU A CA 1
ATOM 930 C C . GLU A 1 113 ? -21.581 6.726 18.091 1.00 79.69 113 GLU A C 1
ATOM 932 O O . GLU A 1 113 ? -21.290 7.015 16.941 1.00 79.69 113 GLU A O 1
ATOM 937 N N . GLU A 1 114 ? -22.137 7.620 18.905 1.00 81.31 114 GLU A N 1
ATOM 938 C CA . GLU A 1 114 ? -22.434 9.012 18.539 1.00 81.31 114 GLU A CA 1
ATOM 939 C C . GLU A 1 114 ? -21.184 9.868 18.253 1.00 81.31 114 GLU A C 1
ATOM 941 O O . GLU A 1 114 ? -21.256 10.861 17.529 1.00 81.31 114 GLU A O 1
ATOM 946 N N . ASN A 1 115 ? -20.021 9.475 18.783 1.00 83.69 115 ASN A N 1
ATOM 947 C CA . ASN A 1 115 ? -18.777 10.240 18.673 1.00 83.69 115 ASN A CA 1
ATOM 948 C C . ASN A 1 115 ? -17.896 9.794 17.499 1.00 83.69 115 ASN A C 1
ATOM 950 O O . ASN A 1 115 ? -16.777 10.290 17.342 1.00 83.69 115 ASN A O 1
ATOM 954 N N . TYR A 1 116 ? -18.361 8.854 16.677 1.00 87.56 116 TYR A N 1
ATOM 955 C CA . TYR A 1 116 ? -17.646 8.434 15.483 1.00 87.56 116 TYR A CA 1
ATOM 956 C C . TYR A 1 116 ? -18.599 8.017 14.370 1.00 87.56 116 TYR A C 1
ATOM 958 O O . TYR A 1 116 ? -19.753 7.676 14.589 1.00 87.56 116 TYR A O 1
ATOM 966 N N . SER A 1 117 ? -18.109 8.035 13.139 1.00 88.38 117 SER A N 1
ATOM 967 C CA . SER A 1 117 ? -18.856 7.521 11.998 1.00 88.38 117 SER A CA 1
ATOM 968 C C . SER A 1 117 ? -17.926 6.794 11.045 1.00 88.38 117 SER A C 1
ATOM 970 O O . SER A 1 117 ? -16.796 7.214 10.804 1.00 88.38 117 SER A O 1
ATOM 972 N N . LEU A 1 118 ? -18.401 5.664 10.535 1.00 89.00 118 LEU A N 1
ATOM 973 C CA . LEU A 1 118 ? -17.690 4.877 9.541 1.00 89.00 118 LEU A CA 1
ATOM 974 C C . LEU A 1 118 ? -18.037 5.443 8.155 1.00 89.00 118 LEU A C 1
ATOM 976 O O . LEU A 1 118 ? -19.204 5.413 7.753 1.00 89.00 118 LEU A O 1
ATOM 980 N N . ILE A 1 119 ? -17.034 5.968 7.456 1.00 91.56 119 ILE A N 1
ATOM 981 C CA . ILE A 1 119 ? -17.175 6.704 6.195 1.00 91.56 119 ILE A CA 1
ATOM 982 C C . ILE A 1 119 ? -16.451 5.991 5.047 1.00 91.56 119 ILE A C 1
ATOM 984 O O . ILE A 1 119 ? -15.557 5.171 5.266 1.00 91.56 119 ILE A O 1
ATOM 988 N N . ASP A 1 120 ? -16.866 6.309 3.823 1.00 89.50 120 ASP A N 1
ATOM 989 C CA . ASP A 1 120 ? -16.176 5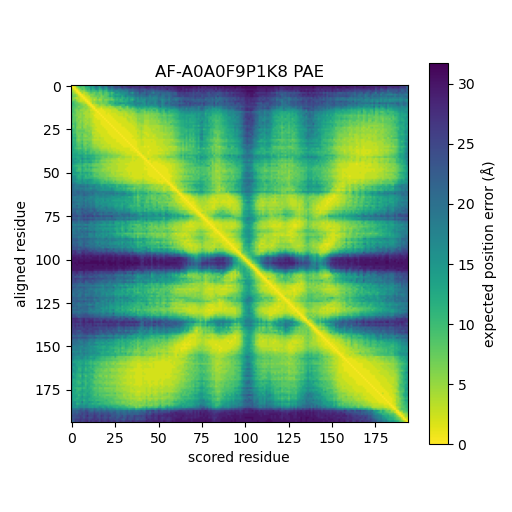.945 2.586 1.00 89.50 120 ASP A CA 1
ATOM 990 C C . ASP A 1 120 ? -15.402 7.169 2.091 1.00 89.50 120 ASP A C 1
ATOM 992 O O . ASP A 1 120 ? -15.990 8.140 1.608 1.00 89.50 120 ASP A O 1
ATOM 996 N N . LYS A 1 121 ? -14.083 7.142 2.274 1.00 86.94 121 LYS A N 1
ATOM 997 C CA . LYS A 1 121 ? -13.193 8.223 1.846 1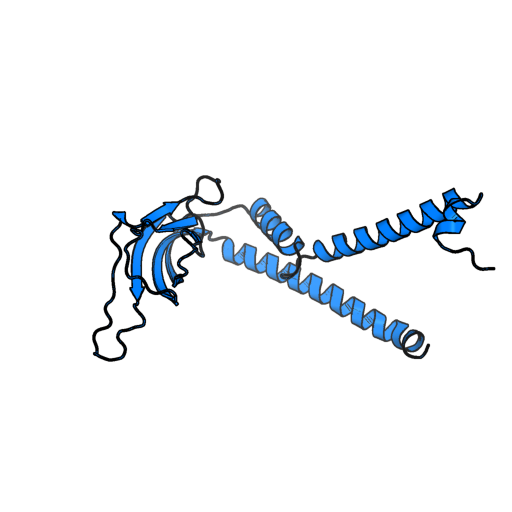.00 86.94 121 LYS A CA 1
ATOM 998 C C . LYS A 1 121 ? -12.785 8.097 0.377 1.00 86.94 121 LYS A C 1
ATOM 1000 O O . LYS A 1 121 ? -12.429 9.097 -0.244 1.00 86.94 121 LYS A O 1
ATOM 1005 N N . ILE A 1 122 ? -12.807 6.885 -0.171 1.00 83.06 122 ILE A N 1
ATOM 1006 C CA . ILE A 1 122 ? -12.364 6.584 -1.538 1.00 83.06 122 ILE A CA 1
ATOM 1007 C C . ILE A 1 122 ? -13.483 6.881 -2.551 1.00 83.06 122 ILE A C 1
ATOM 1009 O O . ILE A 1 122 ? -13.195 7.251 -3.690 1.00 83.06 122 ILE A O 1
ATOM 1013 N N . GLY A 1 123 ? -14.745 6.799 -2.126 1.00 81.00 123 GLY A N 1
ATOM 1014 C CA . GLY A 1 123 ? -15.935 7.074 -2.929 1.00 81.00 123 GLY A CA 1
ATOM 1015 C C . GLY A 1 123 ? -16.366 5.901 -3.808 1.00 81.00 123 GLY A C 1
ATOM 1016 O O . GLY A 1 123 ? -16.966 6.116 -4.862 1.00 81.00 123 GLY A O 1
ATOM 1017 N N . ASP A 1 124 ? -16.034 4.671 -3.423 1.00 81.00 124 ASP A N 1
ATOM 1018 C CA . ASP A 1 124 ? -16.324 3.453 -4.188 1.00 81.00 124 ASP A CA 1
ATOM 1019 C C . ASP A 1 124 ? -17.520 2.645 -3.647 1.00 81.00 124 ASP A C 1
ATOM 1021 O O . ASP A 1 124 ? -17.832 1.560 -4.147 1.00 81.00 124 ASP A O 1
ATOM 1025 N N . GLY A 1 125 ? -18.223 3.198 -2.656 1.00 82.81 125 GLY A N 1
ATOM 1026 C CA . GLY A 1 125 ? -19.393 2.609 -2.014 1.00 82.81 125 GLY A CA 1
ATOM 1027 C C . GLY A 1 125 ? -19.056 1.704 -0.831 1.00 82.81 125 GLY A C 1
ATOM 1028 O O . GLY A 1 125 ? -19.977 1.173 -0.202 1.00 82.81 125 GLY A O 1
ATOM 1029 N N . PHE A 1 126 ? -17.776 1.529 -0.495 1.00 86.75 126 PHE A N 1
ATOM 1030 C CA . PHE A 1 126 ? -17.341 0.714 0.628 1.00 86.75 126 PHE A CA 1
ATOM 1031 C C . PHE A 1 126 ? -16.629 1.544 1.685 1.00 86.75 126 PHE A C 1
ATOM 1033 O O . PHE A 1 126 ? -15.759 2.359 1.411 1.00 86.75 126 PHE A O 1
ATOM 1040 N N . LYS A 1 127 ? -16.972 1.289 2.945 1.00 90.00 127 LYS A N 1
ATOM 1041 C CA . LYS A 1 127 ? -16.419 2.056 4.053 1.00 90.00 127 LYS A CA 1
ATOM 1042 C C . LYS A 1 127 ? -15.000 1.599 4.392 1.00 90.00 127 LYS A C 1
ATOM 1044 O O . LYS A 1 127 ? -14.725 0.395 4.444 1.00 90.00 127 LYS A O 1
ATOM 1049 N N . ASP A 1 128 ? -14.121 2.557 4.653 1.00 88.62 128 ASP A N 1
ATOM 1050 C CA . ASP A 1 128 ? -12.677 2.338 4.803 1.00 88.62 128 ASP A CA 1
ATOM 1051 C C . ASP A 1 128 ? -12.030 3.214 5.890 1.00 88.62 128 ASP A C 1
ATOM 1053 O O . ASP A 1 128 ? -10.890 2.974 6.285 1.00 88.62 128 ASP A O 1
ATOM 1057 N N . SER A 1 129 ? -12.746 4.218 6.397 1.00 91.00 129 SER A N 1
ATOM 1058 C CA . SER A 1 129 ? -12.204 5.207 7.326 1.00 91.00 129 SER A CA 1
ATOM 1059 C C . SER A 1 129 ? -13.183 5.510 8.459 1.00 91.00 129 SER A C 1
ATOM 1061 O O . SER A 1 129 ? -14.395 5.327 8.334 1.00 91.00 129 SER A O 1
ATOM 1063 N N . VAL A 1 130 ? -12.657 5.996 9.583 1.00 90.69 130 VAL A N 1
ATOM 1064 C CA . VAL A 1 130 ? -13.451 6.451 10.731 1.00 90.69 130 VAL A CA 1
ATOM 1065 C C . VAL A 1 130 ? -13.292 7.952 10.889 1.00 90.69 130 VAL A C 1
ATOM 1067 O O . VAL A 1 130 ? -12.186 8.433 11.123 1.00 90.69 130 VAL A O 1
ATOM 1070 N N . ALA A 1 131 ? -14.392 8.691 10.805 1.00 88.44 131 ALA A N 1
ATOM 1071 C CA . ALA A 1 131 ? -14.438 10.092 11.191 1.00 88.44 131 ALA A CA 1
ATOM 1072 C C . ALA A 1 131 ? -14.763 10.203 12.683 1.00 88.44 131 ALA A C 1
ATOM 1074 O O . ALA A 1 131 ? -15.766 9.658 13.149 1.00 88.44 131 ALA A O 1
ATOM 1075 N N . LEU A 1 132 ? -13.911 10.902 13.428 1.00 85.88 132 LEU A N 1
ATOM 1076 C CA . LEU A 1 132 ? -14.110 11.195 14.842 1.00 85.88 132 LEU A CA 1
ATOM 1077 C C . LEU A 1 132 ? -14.887 12.506 14.993 1.00 85.88 132 LEU A C 1
ATOM 1079 O O . LEU A 1 132 ? -14.409 13.577 14.621 1.00 85.88 132 LEU A O 1
ATOM 1083 N N . ASN A 1 133 ? -16.065 12.424 15.604 1.00 82.12 133 ASN A N 1
ATOM 1084 C CA . ASN A 1 133 ? -16.934 13.561 15.895 1.00 82.12 133 ASN A CA 1
ATOM 1085 C C . ASN A 1 133 ? -16.754 13.980 17.356 1.00 82.12 133 ASN A C 1
ATOM 1087 O O . ASN A 1 133 ? -17.677 13.922 18.164 1.00 82.12 133 ASN A O 1
ATOM 1091 N N . LEU A 1 134 ? -15.526 14.351 17.716 1.00 78.44 134 LEU A N 1
ATOM 1092 C CA . LEU A 1 134 ? -15.201 14.767 19.076 1.00 78.44 134 LEU A CA 1
ATOM 1093 C C . LEU A 1 134 ? -15.557 16.249 19.269 1.00 78.44 134 LEU A C 1
ATOM 1095 O O . LEU A 1 134 ? -15.180 17.072 18.430 1.00 78.44 134 LEU A O 1
ATOM 1099 N N . PRO A 1 135 ? -16.231 16.633 20.369 1.00 70.88 135 PRO A N 1
ATOM 1100 C CA . PRO A 1 135 ? -16.468 18.040 20.666 1.00 70.88 135 PRO A CA 1
ATOM 1101 C C . PRO A 1 135 ? -15.133 18.786 20.813 1.00 70.88 135 PRO A C 1
ATOM 1103 O O . PRO A 1 135 ? -14.175 18.260 21.387 1.00 70.88 135 PRO A O 1
ATOM 1106 N N . GLU A 1 136 ? -15.069 20.035 20.337 1.00 62.72 136 GLU A N 1
ATOM 1107 C CA . GLU A 1 136 ? -13.847 20.868 20.362 1.00 62.72 136 GLU A CA 1
ATOM 1108 C C . GLU A 1 136 ? -13.293 21.092 21.783 1.00 62.72 136 GLU A C 1
ATOM 1110 O O . GLU A 1 136 ? -12.117 21.399 21.965 1.00 62.72 136 GLU A O 1
ATOM 1115 N N . GLN A 1 137 ? -14.135 20.882 22.798 1.00 58.50 137 GLN A N 1
ATOM 1116 C CA . GLN A 1 137 ? -13.810 20.959 24.224 1.00 58.50 137 GLN A CA 1
ATOM 1117 C C . GLN A 1 137 ? -13.249 19.646 24.807 1.00 58.50 137 GLN A C 1
ATOM 1119 O O . GLN A 1 137 ? -13.020 19.558 26.016 1.00 58.50 137 GLN A O 1
ATOM 1124 N N . SER A 1 138 ? -13.050 18.605 23.992 1.00 65.12 138 SER A N 1
ATOM 1125 C CA . SER A 1 138 ? -12.515 17.326 24.465 1.00 65.12 138 SER A CA 1
ATOM 1126 C C . SER A 1 138 ? -11.084 17.491 24.997 1.00 65.12 138 SER A C 1
ATOM 1128 O O . SER A 1 138 ? -10.195 18.016 24.329 1.00 65.12 138 SER A O 1
ATOM 1130 N N . LYS A 1 139 ? -10.842 17.018 26.227 1.00 64.12 139 LYS A N 1
ATOM 1131 C CA . LYS A 1 139 ? -9.526 17.034 26.901 1.00 64.12 139 LYS A CA 1
ATOM 1132 C C . LYS A 1 139 ? -8.564 15.961 26.364 1.00 64.12 139 LYS A C 1
ATOM 1134 O O . LYS A 1 139 ? -7.722 15.463 27.104 1.00 64.12 139 LYS A O 1
ATOM 1139 N N . LEU A 1 140 ? -8.728 15.539 25.112 1.00 70.75 140 LEU A N 1
ATOM 1140 C CA . LEU A 1 140 ? -7.894 14.495 24.534 1.00 70.75 140 LEU A CA 1
ATOM 1141 C C . LEU A 1 140 ? -6.517 15.063 24.216 1.00 70.75 140 LEU A C 1
ATOM 1143 O O . LEU A 1 140 ? -6.370 15.965 23.392 1.00 70.75 140 LEU A O 1
ATOM 1147 N N . GLU A 1 141 ? -5.514 14.527 24.899 1.00 69.06 141 GLU A N 1
ATOM 1148 C CA . GLU A 1 141 ? -4.125 14.888 24.672 1.00 69.06 141 GLU A CA 1
ATOM 1149 C C . GLU A 1 141 ? -3.631 14.261 23.369 1.00 69.06 141 GLU A C 1
ATOM 1151 O O . GLU A 1 141 ? -3.864 13.079 23.081 1.00 69.06 141 GLU A O 1
ATOM 1156 N N . GLU A 1 142 ? -2.931 15.069 22.581 1.00 73.69 142 GLU A N 1
ATOM 1157 C CA . GLU A 1 142 ? -2.212 14.608 21.404 1.00 73.69 142 GLU A CA 1
ATOM 1158 C C . GLU A 1 142 ? -1.197 13.523 21.798 1.00 73.69 142 GLU A C 1
ATOM 1160 O O . GLU A 1 142 ? -0.515 13.625 22.819 1.00 73.69 142 GLU A O 1
ATOM 1165 N N . GLY A 1 143 ? -1.128 12.442 21.018 1.00 72.00 143 GLY A N 1
ATOM 1166 C CA . GLY A 1 143 ? -0.305 11.279 21.355 1.00 72.00 143 GLY A CA 1
ATOM 1167 C C . GLY A 1 143 ? -1.010 10.184 22.166 1.00 72.00 143 GLY A C 1
ATOM 1168 O O . GLY A 1 143 ? -0.372 9.180 22.495 1.00 72.00 143 GLY A O 1
ATOM 1169 N N . SER A 1 144 ? -2.306 10.334 22.467 1.00 80.00 144 SER A N 1
ATOM 1170 C CA . SER A 1 144 ? -3.138 9.252 23.020 1.00 80.00 144 SER A CA 1
ATOM 1171 C C . SER A 1 144 ? -3.256 8.088 22.028 1.00 80.00 144 SER A C 1
ATOM 1173 O O . SER A 1 144 ? -3.327 8.303 20.817 1.00 80.00 144 SER A O 1
ATOM 1175 N N . LEU A 1 145 ? -3.287 6.848 22.522 1.00 83.81 145 LEU A N 1
ATOM 1176 C CA . LEU A 1 145 ? -3.361 5.664 21.661 1.00 83.81 145 LEU A CA 1
ATOM 1177 C C . LEU A 1 145 ? -4.816 5.228 21.484 1.00 83.81 145 LEU A C 1
ATOM 1179 O O . LEU A 1 145 ? -5.495 4.910 22.457 1.00 83.81 145 LEU A O 1
ATOM 1183 N N . PHE A 1 146 ? -5.270 5.196 20.236 1.00 85.50 146 PHE A N 1
ATOM 1184 C CA . PHE A 1 146 ? -6.586 4.714 19.840 1.00 85.50 146 PHE A CA 1
ATOM 1185 C C . PHE A 1 146 ? -6.472 3.260 19.393 1.00 85.50 146 PHE A C 1
ATOM 1187 O O . PHE A 1 146 ? -5.654 2.938 18.534 1.00 85.50 146 PHE A O 1
ATOM 1194 N N . GLU A 1 147 ? -7.300 2.380 19.944 1.00 88.38 147 GLU A N 1
ATOM 1195 C CA . GLU A 1 147 ? -7.495 1.019 19.448 1.00 88.38 147 GLU A CA 1
ATOM 1196 C C . GLU A 1 147 ? -8.884 0.922 18.824 1.00 88.38 147 GLU A C 1
ATOM 1198 O O . GLU A 1 147 ? -9.890 1.050 19.522 1.00 88.38 147 GLU A O 1
ATOM 1203 N N . ILE A 1 148 ? -8.941 0.702 17.513 1.00 89.81 148 ILE A N 1
ATOM 1204 C CA . ILE A 1 148 ? -10.193 0.574 16.764 1.00 89.81 148 ILE A CA 1
ATOM 1205 C C . ILE A 1 148 ? -10.344 -0.891 16.383 1.00 89.81 148 ILE A C 1
ATOM 1207 O O . ILE A 1 148 ? -9.522 -1.422 15.635 1.00 89.81 148 ILE A O 1
ATOM 1211 N N . SER A 1 149 ? -11.378 -1.550 16.902 1.00 91.62 149 SER A N 1
ATOM 1212 C CA . SER A 1 149 ? -11.713 -2.928 16.548 1.00 91.62 149 SER A CA 1
ATOM 1213 C C . SER A 1 149 ? -12.929 -2.952 15.639 1.00 91.62 149 SER A C 1
ATOM 1215 O O . SER A 1 149 ? -13.919 -2.285 15.923 1.00 91.62 149 SER A O 1
ATOM 1217 N N . TYR A 1 150 ? -12.851 -3.692 14.538 1.00 92.19 150 TYR A N 1
ATOM 1218 C CA . TYR A 1 150 ? -13.872 -3.667 13.498 1.00 92.19 150 TYR A CA 1
ATOM 1219 C C . TYR A 1 150 ? -13.954 -4.986 12.727 1.00 92.19 150 TYR A C 1
ATOM 1221 O O . TYR A 1 150 ? -13.005 -5.782 12.682 1.00 92.19 150 TYR A O 1
ATOM 1229 N N . HIS A 1 151 ? -15.106 -5.189 12.095 1.00 91.94 151 HIS A N 1
ATOM 1230 C CA . HIS A 1 151 ? -15.386 -6.293 11.192 1.00 91.94 151 HIS A CA 1
ATOM 1231 C C . HIS A 1 151 ? -15.240 -5.846 9.739 1.00 91.94 151 HIS A C 1
ATOM 1233 O O . HIS A 1 151 ? -15.770 -4.811 9.345 1.00 91.94 151 HIS A O 1
ATOM 1239 N N . TYR A 1 152 ? -14.536 -6.635 8.933 1.00 92.31 152 TYR A N 1
ATOM 1240 C CA . TYR A 1 152 ? -14.302 -6.351 7.520 1.00 92.31 152 TYR A CA 1
ATOM 1241 C C . TYR A 1 152 ? -14.488 -7.597 6.657 1.00 92.31 152 TYR A C 1
ATOM 1243 O O . TYR A 1 152 ? -14.282 -8.735 7.102 1.00 92.31 152 TYR A O 1
ATOM 1251 N N . TRP A 1 153 ? -14.834 -7.373 5.392 1.00 90.00 153 TRP A N 1
ATOM 1252 C CA . TRP A 1 153 ? -14.913 -8.430 4.396 1.00 90.00 153 TRP A CA 1
ATOM 1253 C C . TRP A 1 153 ? -13.513 -8.812 3.916 1.00 90.00 153 TRP A C 1
ATOM 1255 O O . TRP A 1 153 ? -12.808 -8.049 3.260 1.00 90.00 153 TRP A O 1
ATOM 1265 N N . HIS A 1 154 ? -13.092 -10.034 4.231 1.00 89.12 154 HIS A N 1
ATOM 1266 C CA . HIS A 1 154 ? -11.771 -10.525 3.868 1.00 89.12 154 HIS A CA 1
ATOM 1267 C C . HIS A 1 154 ? -11.775 -11.203 2.491 1.00 89.12 154 HIS A C 1
ATOM 1269 O O . HIS A 1 154 ? -12.380 -12.263 2.309 1.00 89.12 154 HIS A O 1
ATOM 1275 N N . ASP A 1 155 ? -10.979 -10.658 1.569 1.00 87.31 155 ASP A N 1
ATOM 1276 C CA . ASP A 1 155 ? -10.698 -11.263 0.264 1.00 87.31 155 ASP A CA 1
ATOM 1277 C C . ASP A 1 155 ? -9.843 -12.538 0.410 1.00 87.31 155 ASP A C 1
ATOM 1279 O O . ASP A 1 155 ? -8.667 -12.491 0.795 1.00 87.31 155 ASP A O 1
ATOM 1283 N N . LYS A 1 156 ? -10.409 -13.707 0.083 1.00 87.56 156 LYS A N 1
ATOM 1284 C CA . LYS A 1 156 ? -9.676 -14.989 0.117 1.00 87.56 156 LYS A CA 1
ATOM 1285 C C . LYS A 1 156 ? -8.495 -15.008 -0.858 1.00 87.56 156 LYS A C 1
ATOM 1287 O O . LYS A 1 156 ? -7.466 -15.623 -0.557 1.00 87.56 156 LYS A O 1
ATOM 1292 N N . LYS A 1 157 ? -8.591 -14.287 -1.979 1.00 88.94 157 LYS A N 1
ATOM 1293 C CA . LYS A 1 157 ? -7.542 -14.205 -3.005 1.00 88.94 157 LYS A CA 1
ATOM 1294 C C . LYS A 1 157 ? -6.393 -13.276 -2.608 1.00 88.94 157 LYS A C 1
ATOM 1296 O O . LYS A 1 157 ? -5.359 -13.285 -3.275 1.00 88.94 157 LYS A O 1
ATOM 1301 N N . ARG A 1 158 ? -6.486 -12.551 -1.483 1.00 87.19 158 ARG A N 1
ATOM 1302 C CA . ARG A 1 158 ? -5.432 -11.637 -0.996 1.00 87.19 158 ARG A CA 1
ATOM 1303 C C . ARG A 1 158 ? -4.060 -12.303 -0.883 1.00 87.19 158 ARG A C 1
ATOM 1305 O O . ARG A 1 158 ? -3.054 -11.695 -1.243 1.00 87.19 158 ARG A O 1
ATOM 1312 N N . LYS A 1 159 ? -4.000 -13.559 -0.418 1.00 89.69 159 LYS A N 1
ATOM 1313 C CA . LYS A 1 159 ? -2.735 -14.316 -0.337 1.00 89.69 159 LYS A CA 1
ATOM 1314 C C . LYS A 1 159 ? -2.118 -14.546 -1.719 1.00 89.69 159 LYS A C 1
ATOM 1316 O O . LYS A 1 159 ? -0.920 -14.343 -1.885 1.00 89.69 159 LYS A O 1
ATOM 1321 N N . ILE A 1 160 ? -2.940 -14.918 -2.698 1.00 91.31 160 ILE A N 1
ATOM 1322 C CA . ILE A 1 160 ? -2.514 -15.183 -4.078 1.00 91.31 160 ILE A CA 1
ATOM 1323 C C . ILE A 1 160 ? -2.039 -13.882 -4.734 1.00 91.31 160 ILE A C 1
ATOM 1325 O O . ILE A 1 160 ? -0.919 -13.829 -5.235 1.00 91.31 160 ILE A O 1
ATOM 1329 N N . LYS A 1 161 ? -2.830 -12.805 -4.630 1.00 91.88 161 LYS A N 1
ATOM 1330 C CA . LYS A 1 161 ? -2.480 -11.460 -5.120 1.00 91.88 161 LYS A CA 1
ATOM 1331 C C . LYS A 1 161 ? -1.137 -10.982 -4.559 1.00 91.88 161 LYS A C 1
ATOM 1333 O O . LYS A 1 161 ? -0.263 -10.551 -5.307 1.00 91.88 161 LYS A O 1
ATOM 1338 N N . LYS A 1 162 ? -0.939 -11.125 -3.242 1.00 92.12 162 LYS A N 1
ATOM 1339 C CA . LYS A 1 162 ? 0.318 -10.767 -2.569 1.00 92.12 162 LYS A CA 1
ATOM 1340 C C . LYS A 1 162 ? 1.492 -11.626 -3.043 1.00 92.12 162 LYS A C 1
ATOM 1342 O O . LYS A 1 162 ? 2.588 -11.100 -3.206 1.00 92.12 162 LYS A O 1
ATOM 1347 N N . SER A 1 163 ? 1.269 -12.922 -3.266 1.00 93.38 163 SER A N 1
ATOM 1348 C CA . SER A 1 163 ? 2.297 -13.820 -3.797 1.00 93.38 163 SER A CA 1
ATOM 1349 C C . SER A 1 163 ? 2.746 -13.383 -5.189 1.00 93.38 163 SER A C 1
ATOM 1351 O O . SER A 1 163 ? 3.940 -13.225 -5.406 1.00 93.38 163 SER A O 1
ATOM 1353 N N . ILE A 1 164 ? 1.804 -13.119 -6.099 1.00 92.81 164 ILE A N 1
ATOM 1354 C CA . ILE A 1 164 ? 2.093 -12.685 -7.474 1.00 92.81 164 ILE A CA 1
ATOM 1355 C C . ILE A 1 164 ? 2.850 -11.356 -7.477 1.00 92.81 164 ILE A C 1
ATOM 1357 O O . ILE A 1 164 ? 3.890 -11.243 -8.122 1.00 92.81 164 ILE A O 1
ATOM 1361 N N . LEU A 1 165 ? 2.380 -10.377 -6.700 1.00 94.00 165 LEU A N 1
ATOM 1362 C CA . LEU A 1 165 ? 3.043 -9.081 -6.576 1.00 94.00 165 LEU A CA 1
ATOM 1363 C C . LEU A 1 165 ? 4.490 -9.226 -6.086 1.00 94.00 165 LEU A C 1
ATOM 1365 O O . LEU A 1 165 ? 5.403 -8.618 -6.638 1.00 94.00 165 LEU A O 1
ATOM 1369 N N . ASN A 1 166 ? 4.711 -10.046 -5.056 1.00 94.06 166 ASN A N 1
ATOM 1370 C CA . ASN A 1 166 ? 6.051 -10.287 -4.537 1.00 94.06 166 ASN A CA 1
ATOM 1371 C C . ASN A 1 166 ? 6.936 -11.015 -5.555 1.00 94.06 166 ASN A C 1
ATOM 1373 O O . ASN A 1 166 ? 8.093 -10.638 -5.705 1.00 94.06 166 ASN A O 1
ATOM 1377 N N . SER A 1 167 ? 6.412 -11.997 -6.291 1.00 94.69 167 SER A N 1
ATOM 1378 C CA . SER A 1 167 ? 7.152 -12.653 -7.374 1.00 94.69 167 SER A CA 1
ATOM 1379 C C . SER A 1 167 ? 7.604 -11.654 -8.439 1.00 94.69 167 SER A C 1
ATOM 1381 O O . SER A 1 167 ? 8.776 -11.665 -8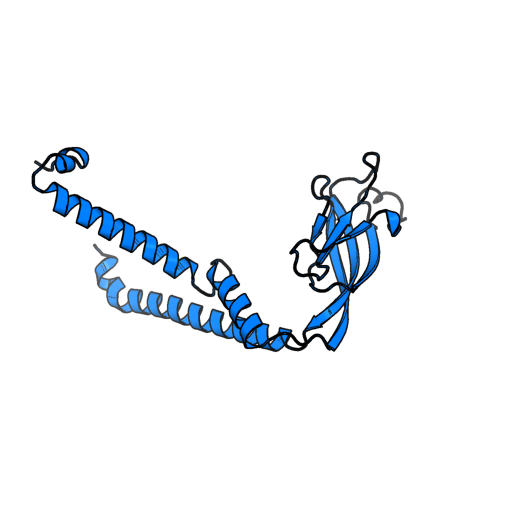.807 1.00 94.69 167 SER A O 1
ATOM 1383 N N . ILE A 1 168 ? 6.721 -10.747 -8.876 1.00 93.81 168 ILE A N 1
ATOM 1384 C CA . ILE A 1 168 ? 7.068 -9.689 -9.837 1.00 93.81 168 ILE A CA 1
ATOM 1385 C C . ILE A 1 168 ? 8.177 -8.796 -9.271 1.00 93.81 168 ILE A C 1
ATOM 1387 O O . ILE A 1 168 ? 9.197 -8.609 -9.928 1.00 93.81 168 ILE A O 1
ATOM 1391 N N . ARG A 1 169 ? 8.031 -8.320 -8.027 1.00 94.06 169 ARG A N 1
ATOM 1392 C CA . ARG A 1 169 ? 9.048 -7.494 -7.350 1.00 94.06 169 ARG A CA 1
ATOM 1393 C C . ARG A 1 169 ? 10.412 -8.176 -7.309 1.00 94.06 169 ARG A C 1
ATOM 1395 O O . ARG A 1 169 ? 11.416 -7.540 -7.618 1.00 94.06 169 ARG A O 1
ATOM 1402 N N . TYR A 1 170 ? 10.460 -9.457 -6.941 1.00 94.81 170 TYR A N 1
ATOM 1403 C CA . TYR A 1 170 ? 11.715 -10.207 -6.872 1.00 94.81 170 TYR A CA 1
ATOM 1404 C C . TYR A 1 170 ? 12.350 -10.396 -8.248 1.00 94.81 170 TYR A C 1
ATOM 1406 O O . TYR A 1 170 ? 13.557 -10.210 -8.377 1.00 94.81 170 TYR A O 1
ATOM 1414 N N . ILE A 1 171 ? 11.556 -10.713 -9.274 1.00 94.38 171 ILE A N 1
ATOM 1415 C CA . ILE A 1 171 ? 12.048 -10.845 -10.650 1.00 94.38 171 ILE A CA 1
ATOM 1416 C C . ILE A 1 171 ? 12.611 -9.508 -11.137 1.00 94.38 171 ILE A C 1
ATOM 1418 O O . ILE A 1 171 ? 13.732 -9.461 -11.637 1.00 94.38 171 ILE A O 1
ATOM 1422 N N . THR A 1 172 ? 11.880 -8.410 -10.946 1.00 92.38 172 THR A N 1
ATOM 1423 C CA . THR A 1 172 ? 12.345 -7.075 -11.337 1.00 92.38 172 THR A CA 1
ATOM 1424 C C . THR A 1 172 ? 13.617 -6.685 -10.596 1.00 92.38 172 THR A C 1
ATOM 1426 O O . THR A 1 172 ? 14.572 -6.241 -11.229 1.00 92.38 172 THR A O 1
ATOM 1429 N N . LEU A 1 173 ? 13.671 -6.892 -9.279 1.00 93.19 173 LEU A N 1
ATOM 1430 C CA . LEU A 1 173 ? 14.864 -6.606 -8.486 1.00 93.19 173 LEU A CA 1
ATOM 1431 C C . LEU A 1 173 ? 16.066 -7.423 -8.973 1.00 93.19 173 LEU A C 1
ATOM 1433 O O . LEU A 1 173 ? 17.156 -6.878 -9.134 1.00 93.19 173 LEU A O 1
ATOM 1437 N N . PHE A 1 174 ? 15.858 -8.709 -9.256 1.00 94.06 174 PHE A N 1
ATOM 1438 C CA . PHE A 1 174 ? 16.891 -9.584 -9.796 1.00 94.06 174 PHE A CA 1
ATOM 1439 C C . PHE A 1 174 ? 17.392 -9.103 -11.162 1.00 94.06 174 PHE A C 1
ATOM 1441 O O . PHE A 1 174 ? 18.599 -9.057 -11.378 1.00 94.06 174 PHE A O 1
ATOM 1448 N N . ILE A 1 175 ? 16.497 -8.684 -12.063 1.00 91.38 175 ILE A N 1
ATOM 1449 C CA . ILE A 1 175 ? 16.869 -8.133 -13.374 1.00 91.38 175 ILE A CA 1
ATOM 1450 C C . ILE A 1 175 ? 17.686 -6.846 -13.213 1.00 91.38 175 ILE A C 1
ATOM 1452 O O . ILE A 1 175 ? 18.700 -6.679 -13.887 1.00 91.38 175 ILE A O 1
ATOM 1456 N N . VAL A 1 176 ? 17.278 -5.938 -12.321 1.00 89.38 176 VAL A N 1
ATOM 1457 C CA . VAL A 1 176 ? 17.979 -4.664 -12.093 1.00 89.38 176 VAL A CA 1
ATOM 1458 C C . VAL A 1 176 ? 19.367 -4.899 -11.495 1.00 89.38 176 VAL A C 1
ATOM 1460 O O . VAL A 1 176 ? 20.356 -4.412 -12.041 1.00 89.38 176 VAL A O 1
ATOM 1463 N N . ILE A 1 177 ? 19.466 -5.687 -10.420 1.00 90.81 177 ILE A N 1
ATOM 1464 C CA . ILE A 1 177 ? 20.748 -6.004 -9.774 1.00 90.81 177 ILE A CA 1
ATOM 1465 C C . ILE A 1 177 ? 21.641 -6.806 -10.723 1.00 90.81 177 ILE A C 1
ATOM 1467 O O . ILE A 1 177 ? 22.826 -6.509 -10.848 1.00 90.81 177 ILE A O 1
ATOM 1471 N N . GLY A 1 178 ? 21.083 -7.793 -11.424 1.00 91.12 178 GLY A N 1
ATOM 1472 C CA . GLY A 1 178 ? 21.810 -8.606 -12.393 1.00 91.12 178 GLY A CA 1
ATOM 1473 C C . GLY A 1 178 ? 22.396 -7.759 -13.519 1.00 91.12 178 GLY A C 1
ATOM 1474 O O . GLY A 1 178 ? 23.582 -7.881 -13.817 1.00 91.12 178 GLY A O 1
ATOM 1475 N N . ASN A 1 179 ? 21.611 -6.839 -14.087 1.00 88.00 179 ASN A N 1
ATOM 1476 C CA . ASN A 1 179 ? 22.107 -5.896 -15.090 1.00 88.00 179 ASN A CA 1
ATOM 1477 C C . ASN A 1 179 ? 23.182 -4.960 -14.528 1.00 88.00 179 ASN A C 1
ATOM 1479 O O . ASN A 1 179 ? 24.168 -4.695 -15.212 1.00 88.00 179 ASN A O 1
ATOM 1483 N N . PHE A 1 180 ? 23.035 -4.491 -13.288 1.00 86.81 180 PHE A N 1
ATOM 1484 C CA . PHE A 1 180 ? 24.047 -3.661 -12.638 1.00 86.81 180 PHE A CA 1
ATOM 1485 C C . PHE A 1 180 ? 25.373 -4.414 -12.454 1.00 86.81 180 PHE A C 1
ATOM 1487 O O . PHE A 1 180 ? 26.425 -3.908 -12.839 1.00 86.81 180 PHE A O 1
ATOM 1494 N N . VAL A 1 181 ? 25.328 -5.650 -11.947 1.00 88.50 181 VAL A N 1
ATOM 1495 C CA . VAL A 1 181 ? 26.514 -6.506 -11.769 1.00 88.50 181 VAL A CA 1
ATOM 1496 C C . VAL A 1 181 ? 27.153 -6.849 -13.113 1.00 88.50 181 VAL A C 1
ATOM 1498 O O . VAL A 1 181 ? 28.367 -6.736 -13.252 1.00 88.50 181 VAL A O 1
ATOM 1501 N N . LEU A 1 182 ? 26.363 -7.223 -14.124 1.00 86.06 182 LEU A N 1
ATOM 1502 C CA . LEU A 1 182 ? 26.870 -7.499 -15.471 1.00 86.06 182 LEU A CA 1
ATOM 1503 C C . LEU A 1 182 ? 27.527 -6.267 -16.090 1.00 86.06 182 LEU A C 1
ATOM 1505 O O . LEU A 1 182 ? 28.595 -6.383 -16.689 1.00 86.06 182 LEU A O 1
ATOM 1509 N N . SER A 1 183 ? 26.917 -5.092 -15.922 1.00 82.94 183 SER A N 1
ATOM 1510 C CA . SER A 1 183 ? 27.499 -3.829 -16.367 1.00 82.94 183 SER A CA 1
ATOM 1511 C C . SER A 1 183 ? 28.829 -3.563 -15.659 1.00 82.94 183 SER A C 1
ATOM 1513 O O . SER A 1 183 ? 29.832 -3.290 -16.312 1.00 82.94 183 SER A O 1
ATOM 1515 N N . PHE A 1 184 ? 28.881 -3.747 -14.339 1.00 82.94 184 PHE A N 1
ATOM 1516 C CA . PHE A 1 184 ? 30.098 -3.569 -13.553 1.00 82.94 184 PHE A CA 1
ATOM 1517 C C . PHE A 1 184 ? 31.215 -4.542 -13.959 1.00 82.94 184 PHE A C 1
ATOM 1519 O O . PHE A 1 184 ? 32.345 -4.122 -14.174 1.00 82.94 184 PHE A O 1
ATOM 1526 N N . VAL A 1 185 ? 30.922 -5.831 -14.133 1.00 84.44 185 VAL A N 1
ATOM 1527 C CA . VAL A 1 185 ? 31.932 -6.825 -14.538 1.00 84.44 185 VAL A CA 1
ATOM 1528 C C . VAL A 1 185 ? 32.415 -6.581 -15.970 1.00 84.44 185 VAL A C 1
ATOM 1530 O O . VAL A 1 185 ? 33.605 -6.709 -16.250 1.00 84.44 185 VAL A O 1
ATOM 1533 N N . LYS A 1 186 ? 31.510 -6.217 -16.886 1.00 77.44 186 LYS A N 1
ATOM 1534 C CA . LYS A 1 186 ? 31.829 -6.049 -18.311 1.00 77.44 186 LYS A CA 1
ATOM 1535 C C . LYS A 1 186 ? 32.478 -4.700 -18.635 1.00 77.44 186 LYS A C 1
ATOM 1537 O O . LYS A 1 186 ? 33.317 -4.637 -19.528 1.00 77.44 186 LYS A O 1
ATOM 1542 N N . PHE A 1 187 ? 32.092 -3.633 -17.937 1.00 71.31 187 PHE A N 1
ATOM 1543 C CA . PHE A 1 187 ? 32.501 -2.254 -18.233 1.00 71.31 187 PHE A CA 1
ATOM 1544 C C . PHE A 1 187 ? 33.279 -1.573 -17.098 1.00 71.31 187 PHE A C 1
ATOM 1546 O O . PHE A 1 187 ? 33.910 -0.543 -17.334 1.00 71.31 187 PHE A O 1
ATOM 1553 N N . GLY A 1 188 ? 33.302 -2.134 -15.885 1.00 58.22 188 GLY A N 1
ATOM 1554 C CA . GLY A 1 188 ? 33.999 -1.559 -14.727 1.00 58.22 188 GLY A CA 1
ATOM 1555 C C . GLY A 1 188 ? 35.518 -1.473 -14.891 1.00 58.22 188 GLY A C 1
ATOM 1556 O O . GLY A 1 188 ? 36.137 -0.590 -14.310 1.00 58.22 188 GLY A O 1
ATOM 1557 N N . GLY A 1 189 ? 36.120 -2.297 -15.755 1.00 57.75 189 GLY A N 1
ATOM 1558 C CA . GLY A 1 189 ? 37.529 -2.143 -16.136 1.00 57.75 189 GLY A CA 1
ATOM 1559 C C . GLY A 1 189 ? 37.817 -0.935 -17.042 1.00 57.75 189 GLY A C 1
ATOM 1560 O O . GLY A 1 189 ? 38.952 -0.479 -17.086 1.00 57.75 189 GLY A O 1
ATOM 1561 N N . LEU A 1 190 ? 36.811 -0.405 -17.751 1.00 56.34 190 LEU A N 1
ATOM 1562 C CA . LEU A 1 190 ? 36.955 0.698 -18.716 1.00 56.34 190 LEU A CA 1
ATOM 15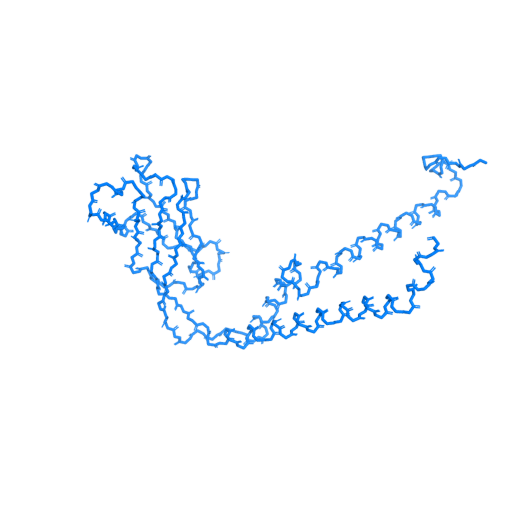63 C C . LEU A 1 190 ? 36.507 2.060 -18.162 1.00 56.34 190 LEU A C 1
ATOM 1565 O O . LEU A 1 190 ? 37.044 3.076 -18.585 1.00 56.34 190 LEU A O 1
ATOM 1569 N N . PHE A 1 191 ? 35.550 2.095 -17.228 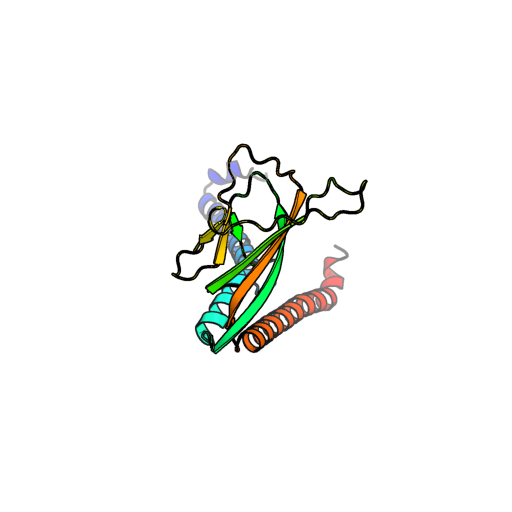1.00 52.66 191 PHE A N 1
ATOM 1570 C CA . PHE A 1 191 ? 34.977 3.345 -16.698 1.00 52.66 191 PHE A CA 1
ATOM 1571 C C . PHE A 1 191 ? 35.444 3.727 -15.284 1.00 52.66 191 PHE A C 1
ATOM 1573 O O . PHE A 1 191 ? 35.109 4.811 -14.826 1.00 52.66 191 PHE A O 1
ATOM 1580 N N . PHE A 1 192 ? 36.192 2.871 -14.574 1.00 47.59 192 PHE A N 1
ATOM 1581 C CA . PHE A 1 192 ? 36.683 3.188 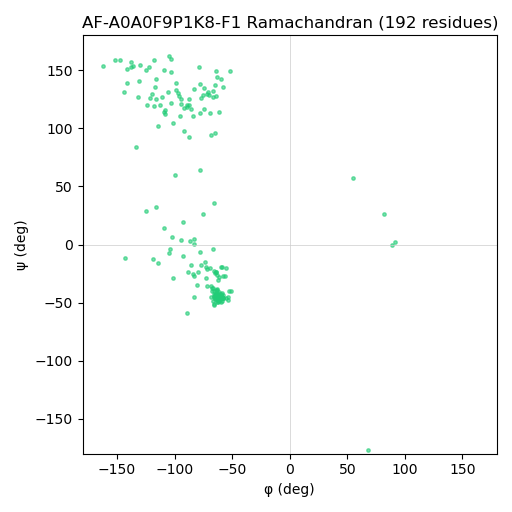-13.219 1.00 47.59 192 PHE A CA 1
ATOM 1582 C C . PHE A 1 192 ? 38.094 3.814 -13.203 1.00 47.59 192 PHE A C 1
ATOM 1584 O O . PHE A 1 192 ? 38.539 4.295 -12.167 1.00 47.59 192 PHE A O 1
ATOM 1591 N N . TRP A 1 193 ? 38.795 3.812 -14.344 1.00 40.53 193 TRP A N 1
ATOM 1592 C CA . TRP A 1 193 ? 40.149 4.365 -14.526 1.00 40.53 193 TRP A CA 1
ATOM 1593 C C . TRP A 1 193 ? 40.227 5.401 -15.667 1.00 40.53 193 TRP A C 1
ATOM 1595 O O . TRP A 1 193 ? 41.274 5.558 -16.297 1.00 40.53 193 TRP A O 1
ATOM 1605 N N . VAL A 1 194 ? 39.124 6.109 -15.934 1.00 39.56 194 VAL A N 1
ATOM 1606 C CA . VAL A 1 194 ? 39.104 7.333 -16.758 1.00 39.56 194 VAL A CA 1
ATOM 1607 C C . VAL A 1 194 ? 38.417 8.440 -15.980 1.00 39.56 194 VAL A C 1
ATOM 1609 O O . VAL A 1 194 ? 37.332 8.160 -15.425 1.00 39.56 194 VAL A O 1
#

Solvent-accessible surface area (backbone atoms only — not comparable to full-atom values): 11171 Å² total; per-residue (Å²): 127,89,68,52,79,74,57,42,65,79,40,95,59,24,67,62,52,50,52,51,50,52,49,50,51,48,53,51,51,51,50,53,50,55,57,35,50,35,52,38,94,92,27,64,17,29,57,54,51,50,52,51,50,45,65,75,71,50,85,45,71,81,42,82,41,79,51,73,49,79,46,70,43,48,88,86,58,50,60,47,77,52,98,55,55,44,42,77,50,74,78,46,39,35,39,43,63,76,87,45,88,85,50,102,56,85,65,68,44,70,60,57,73,88,38,43,45,81,36,52,81,86,71,80,89,45,25,33,27,38,36,55,56,68,64,94,82,59,88,72,59,72,66,22,39,35,38,43,30,31,33,25,49,41,46,70,50,52,65,57,53,52,49,54,54,49,51,51,28,52,51,51,51,50,53,53,52,50,50,50,51,51,46,45,72,74,42,42,83,67,62,75,80,106

Sequence (194 aa):
MPLNGVAKLFTSAWPDFILKEISWLFVIAFSITLFNMLPLPVFDGDRIVKELINWGIGEDYQSLKKKTDKFIYKKEEKEIPLSEYRVENIDYIKINLKNQEKMGEQSNIILSEENYSLIDKIGDGFKDSVALNLPEQSKLEEGSLFEISYHYWHDKKRKIKKSILNSIRYITLFIVIGNFVLSFVKFGGLFFWV

Mean predicted aligned error: 11.91 Å

Nearest PDB structures (foldseek):
  4hss-assembly2_B  TM=6.052E-01  e=4.910E-02  Corynebacterium diphtheriae NCTC 13129
  4hsq-assembly1_A  TM=5.372E-01  e=3.053E-02  Corynebacterium diphtheriae NCTC 13129
  4hss-assembly1_A  TM=4.720E-01  e=3.649E-02  Corynebacterium diphtheriae NCTC 13129
  7w6b-assembly1_A  TM=5.062E-01  e=1.610E-01  Streptococcus oralis ATCC 35037

Radius of gyration: 27.1 Å; Cα contacts (8 Å, |Δi|>4): 251; chains: 1; bounding box: 63×48×78 Å

Organism: NCBI:txid412755

pLDDT: mean 81.91, std 13.6, range [36.5, 94.94]

InterPro domains:
  IPR008915 Peptidase M50 [PF02163] (19-56)

Foldseek 3Di:
DPDDLVRCCVDPCNVVSVVVVVVVVCVVVVVVVVVLLQCAPVHVVVVVLLVVLCVVVDFDQDDKDKDKDKDFDDPPPQKAFAPDKQFDDWPWKWWFAPPPPPDPDRPIDTDDPVQKDFDDPPPPPGTGMIGGNDPPPDPHDGGIMIIIMTIGGDTPCVVVSVVVSVVSNVVSVCVVVVVVVCCCVVCVVPPVPD